Protein AF-A0A959FW18-F1 (afdb_monomer_lite)

Radius of gyration: 22.37 Å; chains: 1; bounding box: 50×59×58 Å

pLDDT: mean 91.83, std 7.02, range [41.34, 98.44]

Sequence (246 aa):
MRAKLQKFTEFANTLLPHETAYLLRIEQFEDPIRRAILEQVDFNCRNIHQFTPYDESLDKRKYSNLKNWIVDRLKSMDVDEHFEWMSDLERKISTDSILPAEEKELLRAVKKYQHPGFYFTKFYELLIQYRHFLQIRLRYSDHRIISQFIETYSKAYQHSNQINQQMHAATQDIVGQYAQNNAESRHWEQWITEVFEDESLDGKNRYMALIRLIFIGFNYRKFEPLIDKFDYLDESFKDGLYYSKR

Structure (mmCIF, N/CA/C/O backbone):
data_AF-A0A959FW18-F1
#
_entry.id   AF-A0A959FW18-F1
#
loop_
_atom_site.group_PDB
_atom_site.id
_atom_site.type_symbol
_atom_site.label_atom_id
_atom_site.label_alt_id
_atom_site.label_comp_id
_atom_site.label_asym_id
_atom_site.label_entity_id
_atom_site.label_seq_id
_atom_site.pdbx_PDB_ins_code
_atom_site.Cartn_x
_atom_site.Cartn_y
_atom_site.Cartn_z
_atom_site.occupancy
_atom_site.B_iso_or_equiv
_atom_site.auth_seq_id
_atom_site.auth_comp_id
_atom_site.auth_asym_id
_atom_site.auth_atom_id
_atom_site.pdbx_PDB_model_num
ATOM 1 N N . MET A 1 1 ? 27.884 -25.767 -14.581 1.00 41.34 1 MET A N 1
ATOM 2 C CA . MET A 1 1 ? 27.527 -24.638 -15.472 1.00 41.34 1 MET A CA 1
ATOM 3 C C . MET A 1 1 ? 26.183 -24.100 -15.015 1.00 41.34 1 MET A C 1
ATOM 5 O O . MET A 1 1 ? 25.317 -24.908 -14.717 1.00 41.34 1 MET A O 1
ATOM 9 N N . ARG A 1 2 ? 26.018 -22.781 -14.877 1.00 52.44 2 ARG A N 1
ATOM 10 C CA . ARG A 1 2 ? 24.731 -22.184 -14.476 1.00 52.44 2 ARG A CA 1
ATOM 11 C C . ARG A 1 2 ? 23.758 -22.336 -15.650 1.00 52.44 2 ARG A C 1
ATOM 13 O O . ARG A 1 2 ? 24.133 -21.947 -16.756 1.00 52.44 2 ARG A O 1
ATOM 20 N N . ALA A 1 3 ? 22.580 -22.920 -15.436 1.00 73.25 3 ALA A N 1
ATOM 21 C CA . ALA A 1 3 ? 21.594 -23.075 -16.506 1.00 73.25 3 ALA A CA 1
ATOM 22 C C . ALA A 1 3 ? 21.230 -21.692 -17.078 1.00 73.25 3 ALA A C 1
ATOM 24 O O . ALA A 1 3 ? 21.195 -20.692 -16.342 1.00 73.25 3 ALA A O 1
ATOM 25 N N . LYS A 1 4 ? 21.018 -21.600 -18.398 1.00 81.69 4 LYS A N 1
ATOM 26 C CA . LYS A 1 4 ? 20.562 -20.348 -19.013 1.00 81.69 4 LYS A CA 1
ATOM 27 C C . LYS A 1 4 ? 19.225 -19.953 -18.374 1.00 81.69 4 LYS A C 1
ATOM 29 O O . LYS A 1 4 ? 18.452 -20.796 -17.948 1.00 81.69 4 LYS A O 1
ATOM 34 N N . LEU A 1 5 ? 19.016 -18.648 -18.200 1.00 87.12 5 LEU A N 1
ATOM 35 C CA . LEU A 1 5 ? 17.812 -18.062 -17.586 1.00 87.12 5 LEU A CA 1
ATOM 36 C C . LEU A 1 5 ? 17.475 -18.481 -16.139 1.00 87.12 5 LEU A C 1
ATOM 38 O O . LEU A 1 5 ? 16.519 -17.945 -15.592 1.00 87.12 5 LEU A O 1
ATOM 42 N N . GLN A 1 6 ? 18.304 -19.280 -15.455 1.00 89.50 6 GLN A N 1
ATOM 43 C CA . GLN A 1 6 ? 18.049 -19.736 -14.079 1.00 89.50 6 GLN A CA 1
ATOM 44 C C . GLN A 1 6 ? 17.621 -18.611 -13.116 1.00 89.50 6 GLN A C 1
ATOM 46 O O . GLN A 1 6 ? 16.622 -18.739 -12.424 1.00 89.50 6 GLN A O 1
ATOM 51 N N . LYS A 1 7 ? 18.324 -17.468 -13.117 1.00 90.56 7 LYS A N 1
ATOM 52 C CA . LYS A 1 7 ? 17.992 -16.316 -12.249 1.00 90.56 7 LYS A CA 1
ATOM 53 C C . LYS A 1 7 ? 16.630 -15.676 -12.548 1.00 90.56 7 LYS A C 1
ATOM 55 O O . LYS A 1 7 ? 16.083 -14.992 -11.685 1.00 90.56 7 LYS A O 1
ATOM 60 N N . PHE A 1 8 ? 16.168 -15.763 -13.795 1.00 93.69 8 PHE A N 1
ATOM 61 C CA . PHE A 1 8 ? 14.856 -15.259 -14.188 1.00 93.69 8 PHE A CA 1
ATOM 62 C C . PHE A 1 8 ? 13.781 -16.250 -13.757 1.00 93.69 8 PHE A C 1
ATOM 64 O O . PHE A 1 8 ? 12.827 -15.833 -13.119 1.00 93.69 8 PHE A O 1
ATOM 71 N N . THR A 1 9 ? 13.992 -17.546 -13.999 1.00 92.06 9 THR A N 1
ATOM 72 C CA . THR A 1 9 ? 13.090 -18.610 -13.542 1.00 92.06 9 THR A CA 1
ATOM 73 C C . THR A 1 9 ? 12.917 -18.602 -12.025 1.00 92.06 9 THR A C 1
ATOM 75 O O . THR A 1 9 ? 11.795 -18.577 -11.539 1.00 92.06 9 THR A O 1
ATOM 78 N N . GLU A 1 10 ? 14.019 -18.539 -11.270 1.00 92.94 10 GLU A N 1
ATOM 79 C CA . GLU A 1 10 ? 13.990 -18.424 -9.806 1.00 92.94 10 GLU A CA 1
ATOM 80 C C . GLU A 1 10 ? 13.189 -17.200 -9.354 1.00 92.94 10 GLU A C 1
ATOM 82 O O . GLU A 1 10 ? 12.428 -17.293 -8.403 1.00 92.94 10 GLU A O 1
ATOM 87 N N . PHE A 1 11 ? 13.329 -16.067 -10.049 1.00 94.56 11 PHE A N 1
ATOM 88 C CA . PHE A 1 11 ? 12.568 -14.854 -9.757 1.00 94.56 11 PHE A CA 1
ATOM 89 C C . PHE A 1 11 ? 11.076 -15.009 -10.078 1.00 94.56 11 PHE A C 1
ATOM 91 O O . PHE A 1 11 ? 10.249 -14.690 -9.229 1.00 94.56 11 PHE A O 1
ATOM 98 N N . ALA A 1 12 ? 10.734 -15.504 -11.268 1.00 93.38 12 ALA A N 1
ATOM 99 C CA . ALA A 1 12 ? 9.352 -15.685 -11.704 1.00 93.38 12 ALA A CA 1
ATOM 100 C C . ALA A 1 12 ? 8.588 -16.641 -10.777 1.00 93.38 12 ALA A C 1
ATOM 102 O O . ALA A 1 12 ? 7.446 -16.374 -10.434 1.00 93.38 12 ALA A O 1
ATOM 103 N N . ASN A 1 13 ? 9.258 -17.677 -10.267 1.00 91.81 13 ASN A N 1
ATOM 104 C CA . ASN A 1 13 ? 8.683 -18.606 -9.293 1.00 91.81 13 ASN A CA 1
ATOM 105 C C . ASN A 1 13 ? 8.379 -17.969 -7.924 1.00 91.81 13 ASN A C 1
ATOM 107 O O . ASN A 1 13 ? 7.709 -18.594 -7.109 1.00 91.81 13 ASN A O 1
ATOM 111 N N . THR A 1 14 ? 8.875 -16.758 -7.640 1.00 92.75 14 THR A N 1
ATOM 112 C CA . THR A 1 14 ? 8.497 -16.012 -6.426 1.00 92.75 14 THR A CA 1
ATOM 113 C C . THR A 1 14 ? 7.256 -15.146 -6.610 1.00 92.75 14 THR A C 1
ATOM 115 O O . THR A 1 14 ? 6.840 -14.511 -5.639 1.00 92.75 14 THR A O 1
ATOM 118 N N . LEU A 1 15 ? 6.726 -15.042 -7.832 1.00 93.12 15 LEU A N 1
ATOM 119 C CA . LEU A 1 15 ? 5.585 -14.188 -8.133 1.00 93.12 15 LEU A CA 1
ATOM 120 C C . LEU A 1 15 ? 4.266 -14.898 -7.825 1.00 93.12 15 LEU A C 1
ATOM 122 O O . LEU A 1 15 ? 4.134 -16.107 -8.025 1.00 93.12 15 LEU A O 1
ATOM 126 N N . LEU A 1 16 ? 3.290 -14.123 -7.365 1.00 91.31 16 LEU A N 1
ATOM 127 C CA . LEU A 1 16 ? 1.958 -14.598 -7.008 1.00 91.31 16 LEU A CA 1
ATOM 128 C C . LEU A 1 16 ? 0.973 -14.438 -8.183 1.00 91.31 16 LEU A C 1
ATOM 130 O O . LEU A 1 16 ? 1.138 -13.548 -9.026 1.00 91.31 16 LEU A O 1
ATOM 134 N N . PRO A 1 17 ? -0.091 -15.262 -8.254 1.00 90.94 17 PRO A N 1
ATOM 135 C CA . PRO A 1 17 ? -1.079 -15.168 -9.330 1.00 90.94 17 PRO A CA 1
ATOM 136 C C . PRO A 1 17 ? -1.710 -13.774 -9.478 1.00 90.94 17 PRO A C 1
ATOM 138 O O . PRO A 1 17 ? -1.819 -13.276 -10.595 1.00 90.94 17 PRO A O 1
ATOM 141 N N . HIS A 1 18 ? -2.058 -13.098 -8.379 1.00 90.00 18 HIS A N 1
ATOM 142 C CA . HIS A 1 18 ? -2.625 -11.744 -8.442 1.00 90.00 18 HIS A CA 1
ATOM 143 C C . HIS A 1 18 ? -1.601 -10.690 -8.899 1.00 90.00 18 HIS A C 1
ATOM 145 O O . HIS A 1 18 ? -1.968 -9.775 -9.632 1.00 90.00 18 HIS A O 1
ATOM 151 N N . GLU A 1 19 ? -0.312 -10.840 -8.555 1.00 92.62 19 GLU A N 1
ATOM 152 C CA . GLU A 1 19 ? 0.758 -9.946 -9.028 1.00 92.62 19 GLU A CA 1
ATOM 153 C C . GLU A 1 19 ? 0.856 -10.008 -10.556 1.00 92.62 19 GLU A C 1
ATOM 155 O O . GLU A 1 19 ? 0.873 -8.987 -11.239 1.00 92.62 19 GLU A O 1
ATOM 160 N N . THR A 1 20 ? 0.885 -11.221 -11.108 1.00 93.38 20 THR A N 1
ATOM 161 C CA . THR A 1 20 ? 0.984 -11.436 -12.560 1.00 93.38 20 THR A CA 1
ATOM 162 C C . THR A 1 20 ? -0.280 -11.014 -13.309 1.00 93.38 20 THR A C 1
ATOM 164 O O . THR A 1 20 ? -0.168 -10.376 -14.359 1.00 93.38 20 THR A O 1
ATOM 167 N N . ALA A 1 21 ? -1.464 -11.236 -12.727 1.00 92.12 21 ALA A N 1
ATOM 168 C CA . ALA A 1 21 ? -2.731 -10.723 -13.244 1.00 92.12 21 ALA A CA 1
ATOM 169 C C . ALA A 1 21 ? -2.748 -9.187 -13.314 1.00 92.12 21 ALA A C 1
ATOM 171 O O . ALA A 1 21 ? -3.098 -8.615 -14.350 1.00 92.12 21 ALA A O 1
ATOM 172 N N . TYR A 1 22 ? -2.314 -8.516 -12.243 1.00 92.50 22 TYR A N 1
ATOM 173 C CA . TYR A 1 22 ? -2.188 -7.063 -12.219 1.00 92.50 22 TYR A CA 1
ATOM 174 C C . TYR A 1 22 ? -1.232 -6.569 -13.313 1.00 92.50 22 TYR A C 1
ATOM 176 O O . TYR A 1 22 ? -1.574 -5.670 -14.086 1.00 92.50 22 TYR A O 1
ATOM 184 N N . LEU A 1 23 ? -0.042 -7.172 -13.408 1.00 94.38 23 LEU A N 1
ATOM 185 C CA . LEU A 1 23 ? 0.994 -6.775 -14.363 1.00 94.38 23 LEU A CA 1
ATOM 186 C C . LEU A 1 23 ? 0.517 -6.913 -15.811 1.00 94.38 23 LEU A C 1
ATOM 188 O O . LEU A 1 23 ? 0.774 -6.015 -16.607 1.00 94.38 23 LEU A O 1
ATOM 192 N N . LEU A 1 24 ? -0.204 -7.990 -16.144 1.00 93.81 24 LEU A N 1
ATOM 193 C CA . LEU A 1 24 ? -0.804 -8.185 -17.469 1.00 93.81 24 LEU A CA 1
ATOM 194 C C . LEU A 1 24 ? -1.863 -7.134 -17.807 1.00 93.81 24 LEU A C 1
ATOM 196 O O . LEU A 1 24 ? -2.060 -6.812 -18.973 1.00 93.81 24 LEU A O 1
ATOM 200 N N . ARG A 1 25 ? -2.552 -6.592 -16.804 1.00 91.69 25 ARG A N 1
ATOM 201 C CA . ARG A 1 25 ? -3.598 -5.589 -17.013 1.00 91.69 25 ARG A CA 1
ATOM 202 C C . ARG A 1 25 ? -3.040 -4.185 -17.237 1.00 91.69 25 ARG A C 1
ATOM 204 O O . ARG A 1 25 ? -3.630 -3.405 -17.977 1.00 91.69 25 ARG A O 1
ATOM 211 N N . ILE A 1 26 ? -1.929 -3.852 -16.580 1.00 91.38 26 ILE A N 1
ATOM 212 C CA . ILE A 1 26 ? -1.309 -2.518 -16.657 1.00 91.38 26 ILE A CA 1
ATOM 213 C C . ILE A 1 26 ? -0.186 -2.416 -17.692 1.00 91.38 26 ILE A C 1
ATOM 215 O O . ILE A 1 26 ? 0.399 -1.341 -17.865 1.00 91.38 26 ILE A O 1
ATOM 219 N N . GLU A 1 27 ? 0.175 -3.526 -18.333 1.00 90.06 27 GLU A N 1
ATOM 220 C CA . GLU A 1 27 ? 1.209 -3.528 -19.357 1.00 90.06 27 GLU A CA 1
ATOM 221 C C . GLU A 1 27 ? 0.798 -2.663 -20.559 1.00 90.06 27 GLU A C 1
ATOM 223 O O . GLU A 1 27 ? -0.370 -2.564 -20.930 1.00 90.06 27 GLU A O 1
ATOM 228 N N . GLN A 1 28 ? 1.787 -1.983 -21.136 1.00 90.69 28 GLN A N 1
ATOM 229 C CA . GLN A 1 28 ? 1.655 -1.179 -22.353 1.00 90.69 28 GLN A CA 1
ATOM 230 C C . GLN A 1 28 ? 2.888 -1.424 -23.231 1.00 90.69 28 GLN A C 1
ATOM 232 O O . GLN A 1 28 ? 3.591 -0.497 -23.637 1.00 90.69 28 GLN A O 1
ATOM 237 N N . PHE A 1 29 ? 3.254 -2.692 -23.412 1.00 91.69 29 PHE A N 1
ATOM 238 C CA . PHE A 1 29 ? 4.443 -3.068 -24.159 1.00 91.69 29 PHE A CA 1
ATOM 239 C C . PHE A 1 29 ? 4.210 -2.937 -25.663 1.00 91.69 29 PHE A C 1
ATOM 241 O O . PHE A 1 29 ? 3.361 -3.604 -26.240 1.00 91.69 29 PHE A O 1
ATOM 248 N N . GLU A 1 30 ? 5.052 -2.147 -26.325 1.00 90.06 30 GLU A N 1
ATOM 249 C CA . GLU A 1 30 ? 5.125 -2.137 -27.792 1.00 90.06 30 GLU A CA 1
ATOM 250 C C . GLU A 1 30 ? 5.819 -3.399 -28.343 1.00 90.06 30 GLU A C 1
ATOM 252 O O . GLU A 1 30 ? 5.582 -3.801 -29.478 1.00 90.06 30 GLU A O 1
ATOM 257 N N . ASP A 1 31 ? 6.689 -4.033 -27.544 1.00 90.94 31 ASP A N 1
ATOM 258 C CA . ASP A 1 31 ? 7.433 -5.240 -27.926 1.00 90.94 31 ASP A CA 1
ATOM 259 C C . ASP A 1 31 ? 6.606 -6.506 -27.627 1.00 90.94 31 ASP A C 1
ATOM 261 O O . ASP A 1 31 ? 6.503 -6.891 -26.453 1.00 90.94 31 ASP A O 1
ATOM 265 N N . PRO A 1 32 ? 6.089 -7.215 -28.652 1.00 91.31 32 PRO A N 1
ATOM 266 C CA . PRO A 1 32 ? 5.236 -8.388 -28.454 1.00 91.31 32 PRO A CA 1
ATOM 267 C C . PRO A 1 32 ? 5.967 -9.532 -27.742 1.00 91.31 32 PRO A C 1
ATOM 269 O O . PRO A 1 32 ? 5.342 -10.339 -27.060 1.00 91.31 32 PRO A O 1
ATOM 272 N N . ILE A 1 33 ? 7.302 -9.583 -27.827 1.00 92.19 33 ILE A N 1
ATOM 273 C CA . ILE A 1 33 ? 8.091 -10.612 -27.144 1.00 92.19 33 ILE A CA 1
ATOM 274 C C . ILE A 1 33 ? 8.052 -10.408 -25.625 1.00 92.19 33 ILE A C 1
ATOM 276 O O . ILE A 1 33 ? 8.011 -11.380 -24.879 1.00 92.19 33 ILE A O 1
ATOM 280 N N . ARG A 1 34 ? 8.049 -9.160 -25.134 1.00 92.75 34 ARG A N 1
ATOM 281 C CA . ARG A 1 34 ? 7.967 -8.904 -23.684 1.00 92.75 34 ARG A CA 1
ATOM 282 C C . ARG A 1 34 ? 6.623 -9.329 -23.122 1.00 92.75 34 ARG A C 1
ATOM 284 O O . ARG A 1 34 ? 6.589 -9.925 -22.049 1.00 92.75 34 ARG A O 1
ATOM 291 N N . ARG A 1 35 ? 5.554 -9.049 -23.867 1.00 94.44 35 ARG A N 1
ATOM 292 C CA . ARG A 1 35 ? 4.206 -9.488 -23.523 1.00 94.44 35 ARG A CA 1
ATOM 293 C C . ARG A 1 35 ? 4.118 -11.011 -23.477 1.00 94.44 35 ARG A C 1
ATOM 295 O O . ARG A 1 35 ? 3.709 -11.538 -22.453 1.00 94.44 35 ARG A O 1
ATOM 302 N N . ALA A 1 36 ? 4.623 -11.706 -24.496 1.00 94.50 36 ALA A N 1
ATOM 303 C CA . ALA A 1 36 ? 4.644 -13.170 -24.515 1.00 94.50 36 ALA A CA 1
ATOM 304 C C . ALA A 1 36 ? 5.413 -13.771 -23.321 1.00 94.50 36 ALA A C 1
ATOM 306 O O . ALA A 1 36 ? 4.967 -14.743 -22.716 1.00 94.50 36 ALA A O 1
ATOM 307 N N . ILE A 1 37 ? 6.551 -13.177 -22.926 1.00 95.19 37 ILE A N 1
ATOM 308 C CA . ILE A 1 37 ? 7.278 -13.625 -21.727 1.00 95.19 37 ILE A CA 1
ATOM 309 C C . ILE A 1 37 ? 6.436 -13.391 -20.461 1.00 95.19 37 ILE A C 1
ATOM 311 O O . ILE A 1 37 ? 6.422 -14.256 -19.590 1.00 95.19 37 ILE A O 1
ATOM 315 N N . LEU A 1 38 ? 5.742 -12.254 -20.338 1.00 96.12 38 LEU A N 1
ATOM 316 C CA . LEU A 1 38 ? 4.884 -11.967 -19.183 1.00 96.12 38 LEU A CA 1
ATOM 317 C C . LEU A 1 38 ? 3.671 -12.911 -19.114 1.00 96.12 38 LEU A C 1
ATOM 319 O O . LEU A 1 38 ? 3.358 -13.411 -18.038 1.00 96.12 38 LEU A O 1
ATOM 323 N N . GLU A 1 39 ? 3.043 -13.217 -20.248 1.00 95.62 39 GLU A N 1
ATOM 324 C CA . GLU A 1 39 ? 1.965 -14.211 -20.350 1.00 95.62 39 GLU A CA 1
ATOM 325 C C . GLU A 1 39 ? 2.461 -15.606 -19.937 1.00 95.62 39 GLU A C 1
ATOM 327 O O . GLU A 1 39 ? 1.789 -16.311 -19.188 1.00 95.62 39 GLU A O 1
ATOM 332 N N . GLN A 1 40 ? 3.684 -15.982 -20.331 1.00 94.81 40 GLN A N 1
ATOM 333 C CA . GLN A 1 40 ? 4.305 -17.233 -19.889 1.00 94.81 40 GLN A CA 1
ATOM 334 C C . GLN A 1 40 ? 4.590 -17.251 -18.378 1.00 94.81 40 GLN A C 1
ATOM 336 O O . GLN A 1 40 ? 4.507 -18.304 -17.743 1.00 94.81 40 GLN A O 1
ATOM 341 N N . VAL A 1 41 ? 4.949 -16.101 -17.795 1.00 95.31 41 VAL A N 1
ATOM 342 C CA . VAL A 1 41 ? 5.119 -15.948 -16.343 1.00 95.31 41 VAL A CA 1
ATOM 343 C C . VAL A 1 41 ? 3.782 -16.154 -15.624 1.00 95.31 41 VAL A C 1
ATOM 345 O O . VAL A 1 41 ? 3.735 -16.996 -14.733 1.00 95.31 41 VAL A O 1
ATOM 348 N N . ASP A 1 42 ? 2.705 -15.477 -16.038 1.00 95.00 42 ASP A N 1
ATOM 349 C CA . ASP A 1 42 ? 1.359 -15.667 -15.463 1.00 95.00 42 ASP A CA 1
ATOM 350 C C . ASP A 1 42 ? 0.891 -17.125 -15.588 1.00 95.00 42 ASP A C 1
ATOM 352 O O . ASP A 1 42 ? 0.466 -17.729 -14.600 1.00 95.00 42 ASP A O 1
ATOM 356 N N . PHE A 1 43 ? 1.073 -17.736 -16.764 1.00 94.88 43 PHE A N 1
ATOM 357 C CA . PHE A 1 43 ? 0.741 -19.142 -16.978 1.00 94.88 43 PHE A CA 1
ATOM 358 C C . PHE A 1 43 ? 1.471 -20.056 -15.987 1.00 94.88 43 PHE A C 1
ATOM 360 O O . PHE A 1 43 ? 0.837 -20.896 -15.347 1.00 94.88 43 PHE A O 1
ATOM 367 N N . ASN A 1 44 ? 2.786 -19.886 -15.823 1.00 94.00 44 ASN A N 1
ATOM 368 C CA . ASN A 1 44 ? 3.582 -20.707 -14.910 1.00 94.00 44 ASN A CA 1
ATOM 369 C C . ASN A 1 44 ? 3.215 -20.466 -13.432 1.00 94.00 44 ASN A C 1
ATOM 371 O O . ASN A 1 44 ? 3.223 -21.418 -12.654 1.00 94.00 44 ASN A O 1
ATOM 375 N N . CYS A 1 45 ? 2.851 -19.236 -13.048 1.00 91.56 45 CYS A N 1
ATOM 376 C CA . CYS A 1 45 ? 2.386 -18.911 -11.694 1.00 91.56 45 CYS A CA 1
ATOM 377 C C . CYS A 1 45 ? 1.047 -19.582 -11.357 1.00 91.56 45 CYS A C 1
ATOM 379 O O . CYS A 1 45 ? 0.848 -20.026 -10.228 1.00 91.56 45 CYS A O 1
ATOM 381 N N . ARG A 1 46 ? 0.133 -19.689 -12.328 1.00 90.06 46 ARG A N 1
ATOM 382 C CA . ARG A 1 46 ? -1.175 -20.344 -12.142 1.00 90.06 46 ARG A CA 1
ATOM 383 C C . ARG A 1 46 ? -1.112 -21.865 -12.267 1.00 90.06 46 ARG A C 1
ATOM 385 O O . ARG A 1 46 ? -1.941 -22.560 -11.690 1.00 90.06 46 ARG A O 1
ATOM 392 N N . ASN A 1 47 ? -0.130 -22.386 -13.000 1.00 90.50 47 ASN A N 1
ATOM 393 C CA . ASN A 1 47 ? -0.013 -23.805 -13.329 1.00 90.50 47 ASN A CA 1
ATOM 394 C C . ASN A 1 47 ? 1.292 -24.403 -12.785 1.00 90.50 47 ASN A C 1
ATOM 396 O O . ASN A 1 47 ? 2.132 -24.892 -13.540 1.00 90.50 47 ASN A O 1
ATOM 400 N N . ILE A 1 48 ? 1.442 -24.419 -11.457 1.00 83.31 48 ILE A N 1
ATOM 401 C CA . ILE A 1 48 ? 2.668 -24.871 -10.765 1.00 83.31 48 ILE A CA 1
ATOM 402 C C . ILE A 1 48 ? 3.076 -26.300 -11.178 1.00 83.31 48 ILE A C 1
ATOM 404 O O . ILE A 1 48 ? 4.260 -26.607 -11.308 1.00 83.31 48 ILE A O 1
ATOM 408 N N . HIS A 1 49 ? 2.102 -27.178 -11.433 1.00 85.31 49 HIS A N 1
ATOM 409 C CA . HIS A 1 49 ? 2.352 -28.564 -11.847 1.00 85.31 49 HIS A CA 1
ATOM 410 C C . HIS A 1 49 ? 2.620 -28.741 -13.351 1.00 85.31 49 HIS A C 1
ATOM 412 O O . HIS A 1 49 ? 3.022 -29.826 -13.765 1.00 85.31 49 HIS A O 1
ATOM 418 N N . GLN A 1 50 ? 2.409 -27.706 -14.169 1.00 89.69 50 GLN A N 1
ATOM 419 C CA . GLN A 1 50 ? 2.586 -27.731 -15.627 1.00 89.69 50 GLN A CA 1
ATOM 420 C C . GLN A 1 50 ? 3.568 -26.644 -16.079 1.00 89.69 50 GLN A C 1
ATOM 422 O O . GLN A 1 50 ? 3.346 -25.941 -17.066 1.00 89.69 50 GLN A O 1
ATOM 427 N N . PHE A 1 51 ? 4.665 -26.493 -15.334 1.00 89.50 51 PHE A N 1
ATOM 428 C CA . PHE A 1 51 ? 5.689 -25.505 -15.641 1.00 89.50 51 PHE A CA 1
ATOM 429 C C . PHE A 1 51 ? 6.204 -25.662 -17.078 1.00 89.50 51 PHE A C 1
ATOM 431 O O . PHE A 1 51 ? 6.704 -26.721 -17.466 1.00 89.50 51 PHE A O 1
ATOM 438 N N . THR A 1 52 ? 6.132 -24.577 -17.846 1.00 91.19 52 THR A N 1
ATOM 439 C CA . THR A 1 52 ? 6.657 -24.512 -19.210 1.00 91.19 52 THR A CA 1
ATOM 440 C C . THR A 1 52 ? 7.974 -23.725 -19.220 1.00 91.19 52 THR A C 1
ATOM 442 O O . THR A 1 52 ? 8.000 -22.574 -18.766 1.00 91.19 52 THR A O 1
ATOM 445 N N . PRO A 1 53 ? 9.086 -24.313 -19.708 1.00 90.94 53 PRO A N 1
ATOM 446 C CA . PRO A 1 53 ? 10.379 -23.634 -19.769 1.00 90.94 53 PRO A CA 1
ATOM 447 C C . PRO A 1 53 ? 10.361 -22.365 -20.628 1.00 90.94 53 PRO A C 1
ATOM 449 O O . PRO A 1 53 ? 9.720 -22.317 -21.674 1.00 90.94 53 PRO A O 1
ATOM 452 N N . TYR A 1 54 ? 11.122 -21.353 -20.208 1.00 92.69 54 TYR A N 1
ATOM 453 C CA . TYR A 1 54 ? 11.310 -20.122 -20.978 1.00 92.69 54 TYR A CA 1
ATOM 454 C C . TYR A 1 54 ? 12.206 -20.347 -22.203 1.00 92.69 54 TYR A C 1
ATOM 456 O O . TYR A 1 54 ? 13.152 -21.133 -22.158 1.00 92.69 54 TYR A O 1
ATOM 464 N N . ASP A 1 55 ? 11.945 -19.601 -23.276 1.00 91.06 55 ASP A N 1
ATOM 465 C CA . ASP A 1 55 ? 12.695 -19.696 -24.527 1.00 91.06 55 ASP A CA 1
ATOM 466 C C . ASP A 1 55 ? 14.134 -19.165 -24.374 1.00 91.06 55 ASP A C 1
ATOM 468 O O . ASP A 1 55 ? 14.381 -17.959 -24.251 1.00 91.06 55 ASP A O 1
ATOM 472 N N . GLU A 1 56 ? 15.101 -20.085 -24.393 1.00 89.75 56 GLU A N 1
ATOM 473 C CA . GLU A 1 56 ? 16.531 -19.786 -24.277 1.00 89.75 56 GLU A CA 1
ATOM 474 C C . GLU A 1 56 ? 17.155 -19.162 -25.537 1.00 89.75 56 GLU A C 1
ATOM 476 O O . GLU A 1 56 ? 18.310 -18.720 -25.484 1.00 89.75 56 GLU A O 1
ATOM 481 N N . SER A 1 57 ? 16.435 -19.142 -26.664 1.00 89.12 57 SER A N 1
ATOM 482 C CA . SER A 1 57 ? 16.892 -18.525 -27.914 1.00 89.12 57 SER A CA 1
ATOM 483 C C . SER A 1 57 ? 16.717 -17.002 -27.925 1.00 89.12 57 SER A C 1
ATOM 485 O O . SER A 1 57 ? 17.427 -16.300 -28.650 1.00 89.12 57 SER A O 1
ATOM 487 N N . LEU A 1 58 ? 15.822 -16.476 -27.081 1.00 89.50 58 LEU A N 1
ATOM 488 C CA . LEU A 1 58 ? 15.563 -15.044 -26.950 1.00 89.50 58 LEU A CA 1
ATOM 489 C C . LEU A 1 58 ? 16.716 -14.302 -26.256 1.00 89.50 58 LEU A C 1
ATOM 491 O O . LEU A 1 58 ? 17.417 -14.829 -25.388 1.00 89.50 58 LEU A O 1
ATOM 495 N N . ASP A 1 59 ? 16.874 -13.017 -26.590 1.00 89.25 59 ASP A N 1
ATOM 496 C CA . ASP A 1 59 ? 17.878 -12.162 -25.955 1.00 89.25 59 ASP A CA 1
ATOM 497 C C . ASP A 1 59 ? 17.633 -12.059 -24.439 1.00 89.25 59 ASP A C 1
ATOM 499 O O . ASP A 1 59 ? 16.619 -11.535 -23.968 1.00 89.25 59 ASP A O 1
ATOM 503 N N . LYS A 1 60 ? 18.630 -12.490 -23.658 1.00 88.81 60 LYS A N 1
ATOM 504 C CA . LYS A 1 60 ? 18.668 -12.402 -22.193 1.00 88.81 60 LYS A CA 1
ATOM 505 C C . LYS A 1 60 ? 18.368 -10.994 -21.662 1.00 88.81 60 LYS A C 1
ATOM 507 O O . LYS A 1 60 ? 17.846 -10.859 -20.553 1.00 88.81 60 LYS A O 1
ATOM 512 N N . ARG A 1 61 ? 18.684 -9.939 -22.422 1.00 90.19 61 ARG A N 1
ATOM 513 C CA . ARG A 1 61 ? 18.368 -8.550 -22.053 1.00 90.19 61 ARG A CA 1
ATOM 514 C C . ARG A 1 61 ? 16.863 -8.322 -21.931 1.00 90.19 61 ARG A C 1
ATOM 516 O O . ARG A 1 61 ? 16.457 -7.577 -21.045 1.00 90.19 61 ARG A O 1
ATOM 523 N N . LYS A 1 62 ? 16.031 -8.995 -22.735 1.00 92.12 62 LYS A N 1
ATOM 524 C CA . LYS A 1 62 ? 14.565 -8.888 -22.640 1.00 92.12 62 LYS A CA 1
ATOM 525 C C . LYS A 1 62 ? 14.051 -9.418 -21.304 1.00 92.12 62 LYS A C 1
ATOM 527 O O . LYS A 1 62 ? 13.314 -8.707 -20.628 1.00 92.12 62 LYS A O 1
ATOM 532 N N . TYR A 1 63 ? 14.533 -10.582 -20.871 1.00 93.50 63 TYR A N 1
ATOM 533 C CA . TYR A 1 63 ? 14.215 -11.146 -19.555 1.00 93.50 63 TYR A CA 1
ATOM 534 C C . TYR A 1 63 ? 14.675 -10.251 -18.403 1.00 93.50 63 TYR A C 1
ATOM 536 O O . TYR A 1 63 ? 13.933 -10.031 -17.450 1.00 93.50 63 TYR A O 1
ATOM 544 N N . SER A 1 64 ? 15.894 -9.706 -18.484 1.00 93.25 64 SER A N 1
ATOM 545 C CA . SER A 1 64 ? 16.413 -8.822 -17.434 1.00 93.25 64 SER A CA 1
ATOM 546 C C . SER A 1 64 ? 15.622 -7.517 -17.339 1.00 93.25 64 SER A C 1
ATOM 548 O O . SER A 1 64 ? 15.314 -7.070 -16.238 1.00 93.25 64 SER A O 1
ATOM 550 N N . ASN A 1 65 ? 15.277 -6.919 -18.480 1.00 93.69 65 ASN A N 1
ATOM 551 C CA . ASN A 1 65 ? 14.497 -5.686 -18.524 1.00 93.69 65 ASN A CA 1
ATOM 552 C C . ASN A 1 65 ? 13.068 -5.914 -18.028 1.00 93.69 65 ASN A C 1
ATOM 554 O O . ASN A 1 65 ? 12.566 -5.098 -17.262 1.00 93.69 65 ASN A O 1
ATOM 558 N N . LEU A 1 66 ? 12.437 -7.026 -18.423 1.00 95.19 66 LEU A N 1
ATOM 559 C CA . LEU A 1 66 ? 11.111 -7.387 -17.931 1.00 95.19 66 LEU A CA 1
ATOM 560 C C . LEU A 1 66 ? 11.137 -7.631 -16.422 1.00 95.19 66 LEU A C 1
ATOM 562 O O . LEU A 1 66 ? 10.298 -7.092 -15.716 1.00 95.19 66 LEU A O 1
ATOM 566 N N . LYS A 1 67 ? 12.131 -8.366 -15.908 1.00 95.50 67 LYS A N 1
ATOM 567 C CA . LYS A 1 67 ? 12.302 -8.562 -14.464 1.00 95.50 67 LYS A CA 1
ATOM 568 C C . LYS A 1 67 ? 12.377 -7.232 -13.713 1.00 95.50 67 LYS A C 1
ATOM 570 O O . LYS A 1 67 ? 11.677 -7.068 -12.721 1.00 95.50 67 LYS A O 1
ATOM 575 N N . ASN A 1 68 ? 13.215 -6.302 -14.170 1.00 95.56 68 ASN A N 1
ATOM 576 C CA . ASN A 1 68 ? 13.343 -4.995 -13.523 1.00 95.56 68 ASN A CA 1
ATOM 577 C C . ASN A 1 68 ? 12.017 -4.228 -13.574 1.00 95.56 68 ASN A C 1
ATOM 579 O O . ASN A 1 68 ? 11.571 -3.723 -12.555 1.00 95.56 68 ASN A O 1
ATOM 583 N N . TRP A 1 69 ? 11.346 -4.232 -14.729 1.00 96.00 69 TRP A N 1
ATOM 584 C CA . TRP A 1 69 ? 10.035 -3.606 -14.876 1.00 96.00 69 TRP A CA 1
ATOM 585 C C . TRP A 1 69 ? 8.989 -4.195 -13.917 1.00 96.00 69 TRP A C 1
ATOM 587 O O . TRP A 1 69 ? 8.258 -3.433 -13.292 1.00 96.00 69 TRP A O 1
ATOM 597 N N . ILE A 1 70 ? 8.950 -5.524 -13.752 1.00 95.69 70 ILE A N 1
ATOM 598 C CA . ILE A 1 70 ? 8.053 -6.197 -12.800 1.00 95.69 70 ILE A CA 1
ATOM 599 C C . ILE A 1 70 ? 8.346 -5.718 -11.376 1.00 95.69 70 ILE A C 1
ATOM 601 O O . ILE A 1 70 ? 7.434 -5.288 -10.677 1.00 95.69 70 ILE A O 1
ATOM 605 N N . VAL A 1 71 ? 9.616 -5.761 -10.959 1.00 94.94 71 VAL A N 1
ATOM 606 C CA . VAL A 1 71 ? 10.029 -5.339 -9.612 1.00 94.94 71 VAL A CA 1
ATOM 607 C C . VAL A 1 71 ? 9.648 -3.884 -9.353 1.00 94.94 71 VAL A C 1
ATOM 609 O O . VAL A 1 71 ? 9.069 -3.589 -8.312 1.00 94.94 71 VAL A O 1
ATOM 612 N N . ASP A 1 72 ? 9.926 -2.988 -10.298 1.00 94.06 72 ASP A N 1
ATOM 613 C CA . ASP A 1 72 ? 9.629 -1.562 -10.155 1.00 94.06 72 ASP A CA 1
ATOM 614 C C . ASP A 1 72 ? 8.119 -1.304 -10.063 1.00 94.06 72 ASP A C 1
ATOM 616 O O . ASP A 1 72 ? 7.677 -0.449 -9.295 1.00 94.06 72 ASP A O 1
ATOM 620 N N . ARG A 1 73 ? 7.307 -2.046 -10.829 1.00 93.69 73 ARG A N 1
ATOM 621 C CA . ARG A 1 73 ? 5.845 -1.919 -10.798 1.00 93.69 73 ARG A CA 1
ATOM 622 C C . ARG A 1 73 ? 5.252 -2.439 -9.499 1.00 93.69 73 ARG A C 1
ATOM 624 O O . ARG A 1 73 ? 4.486 -1.702 -8.882 1.00 93.69 73 ARG A O 1
ATOM 631 N N . LEU A 1 74 ? 5.650 -3.627 -9.050 1.00 93.25 74 LEU A N 1
ATOM 632 C CA . LEU A 1 74 ? 5.174 -4.182 -7.781 1.00 93.25 74 LEU A CA 1
ATOM 633 C C . LEU A 1 74 ? 5.611 -3.316 -6.592 1.00 93.25 74 LEU A C 1
ATOM 635 O O . LEU A 1 74 ? 4.786 -2.975 -5.756 1.00 93.25 74 LEU A O 1
ATOM 639 N N . LYS A 1 75 ? 6.858 -2.827 -6.563 1.00 92.38 75 LYS A N 1
ATOM 640 C CA . LYS A 1 75 ? 7.304 -1.887 -5.516 1.00 92.38 75 LYS A CA 1
ATOM 641 C C . LYS A 1 75 ? 6.500 -0.589 -5.494 1.00 92.38 75 LYS A C 1
ATOM 643 O O . LYS A 1 75 ? 6.277 -0.032 -4.430 1.00 92.38 75 LYS A O 1
ATOM 648 N N . SER A 1 76 ? 6.069 -0.090 -6.655 1.00 89.12 76 SER A N 1
ATOM 649 C CA . SER A 1 76 ? 5.322 1.173 -6.727 1.00 89.12 76 SER A CA 1
ATOM 650 C C . SER A 1 76 ? 3.900 1.103 -6.159 1.00 89.12 76 SER A C 1
ATOM 652 O O . SER A 1 76 ? 3.330 2.146 -5.848 1.00 89.12 76 SER A O 1
ATOM 654 N N . MET A 1 77 ? 3.338 -0.101 -6.033 1.00 89.56 77 MET A N 1
ATOM 655 C CA . MET A 1 77 ? 2.026 -0.342 -5.422 1.00 89.56 77 MET A CA 1
ATOM 656 C C . MET A 1 77 ? 2.105 -0.942 -4.018 1.00 89.56 77 MET A C 1
ATOM 658 O O . MET A 1 77 ? 1.091 -0.967 -3.325 1.00 89.56 77 MET A O 1
ATOM 662 N N . ASP A 1 78 ? 3.277 -1.440 -3.621 1.00 92.69 78 ASP A N 1
ATOM 663 C CA . ASP A 1 78 ? 3.467 -2.105 -2.341 1.00 92.69 78 ASP A CA 1
ATOM 664 C C . ASP A 1 78 ? 3.241 -1.111 -1.198 1.00 92.69 78 ASP A C 1
ATOM 666 O O . ASP A 1 78 ? 3.941 -0.100 -1.051 1.00 92.69 78 ASP A O 1
ATOM 670 N N . VAL A 1 79 ? 2.221 -1.392 -0.390 1.00 93.19 79 VAL A N 1
ATOM 671 C CA . VAL A 1 79 ? 1.852 -0.530 0.725 1.00 93.19 79 VAL A CA 1
ATOM 672 C C . VAL A 1 79 ? 2.977 -0.458 1.757 1.00 93.19 79 VAL A C 1
ATOM 674 O O . VAL A 1 79 ? 3.176 0.607 2.341 1.00 93.19 79 VAL A O 1
ATOM 677 N N . ASP A 1 80 ? 3.743 -1.529 1.967 1.00 93.75 80 ASP A N 1
ATOM 678 C CA . ASP A 1 80 ? 4.830 -1.546 2.947 1.00 93.75 80 ASP A CA 1
ATOM 679 C C . ASP A 1 80 ? 6.017 -0.694 2.472 1.00 93.75 80 ASP A C 1
ATOM 681 O O . ASP A 1 80 ? 6.542 0.101 3.250 1.00 93.75 80 ASP A O 1
ATOM 685 N N . GLU A 1 81 ? 6.371 -0.741 1.185 1.00 94.06 81 GLU A N 1
ATOM 686 C CA . GLU A 1 81 ? 7.378 0.169 0.605 1.00 94.06 81 GLU A CA 1
ATOM 687 C C . GLU A 1 81 ? 6.936 1.639 0.735 1.00 94.06 81 GLU A C 1
ATOM 689 O O . GLU A 1 81 ? 7.728 2.516 1.094 1.00 94.06 81 GLU A O 1
ATOM 694 N N . HIS A 1 82 ? 5.646 1.921 0.516 1.00 93.75 82 HIS A N 1
ATOM 695 C CA . HIS A 1 82 ? 5.090 3.258 0.729 1.00 93.75 82 HIS A CA 1
ATOM 696 C C . HIS A 1 82 ? 5.170 3.688 2.207 1.00 93.75 82 HIS A C 1
ATOM 698 O O . HIS A 1 82 ? 5.496 4.842 2.501 1.00 93.75 82 HIS A O 1
ATOM 704 N N . PHE A 1 83 ? 4.909 2.775 3.148 1.00 95.69 83 PHE A N 1
ATOM 705 C CA . PHE A 1 83 ? 5.031 3.029 4.585 1.00 95.69 83 PHE A CA 1
ATOM 706 C C . PHE A 1 83 ? 6.468 3.347 5.006 1.00 95.69 83 PHE A C 1
ATOM 708 O O . PHE A 1 83 ? 6.683 4.292 5.775 1.00 95.69 83 PHE A O 1
ATOM 715 N N . GLU A 1 84 ? 7.442 2.587 4.505 1.00 96.25 84 GLU A N 1
ATOM 716 C CA . GLU A 1 84 ? 8.865 2.816 4.766 1.00 96.25 84 GLU A CA 1
ATOM 717 C C . GLU A 1 84 ? 9.308 4.180 4.232 1.00 96.25 84 GLU A C 1
ATOM 719 O O . GLU A 1 84 ? 9.916 4.964 4.965 1.00 96.25 84 GLU A O 1
ATOM 724 N N . TRP A 1 85 ? 8.905 4.530 3.006 1.00 96.44 85 TRP A N 1
ATOM 725 C CA . TRP A 1 85 ? 9.158 5.855 2.434 1.00 96.44 85 TRP A CA 1
ATOM 726 C C . TRP A 1 85 ? 8.595 6.989 3.307 1.00 96.44 85 TRP A C 1
ATOM 728 O O . TRP A 1 85 ? 9.309 7.947 3.613 1.00 96.44 85 TRP A O 1
ATOM 738 N N . MET A 1 86 ? 7.343 6.875 3.772 1.00 97.38 86 MET A N 1
ATOM 739 C CA . MET A 1 86 ? 6.750 7.875 4.672 1.00 97.38 86 MET A CA 1
ATOM 740 C C . MET A 1 86 ? 7.508 7.983 5.998 1.00 97.38 86 MET A C 1
ATOM 742 O O . MET A 1 86 ? 7.705 9.087 6.500 1.00 97.38 86 MET A O 1
ATOM 746 N N . SER A 1 87 ? 7.926 6.853 6.569 1.00 97.56 87 SER A N 1
ATOM 747 C CA . SER A 1 87 ? 8.637 6.813 7.853 1.00 97.56 87 SER A CA 1
ATOM 748 C C . SER A 1 87 ? 10.032 7.432 7.757 1.00 97.56 87 SER A C 1
ATOM 750 O O . SER A 1 87 ? 10.456 8.160 8.656 1.00 97.56 87 SER A O 1
ATOM 752 N N . ASP A 1 88 ? 10.741 7.196 6.654 1.00 97.88 88 ASP A N 1
ATOM 753 C CA . ASP A 1 88 ? 12.041 7.816 6.413 1.00 97.88 88 ASP A CA 1
ATOM 754 C C . ASP A 1 88 ? 11.924 9.337 6.217 1.00 97.88 88 ASP A C 1
ATOM 756 O O . ASP A 1 88 ? 12.715 10.093 6.789 1.00 97.88 88 ASP A O 1
ATOM 760 N N . LEU A 1 89 ? 10.903 9.805 5.488 1.00 97.69 89 LEU A N 1
ATOM 761 C CA . LEU A 1 89 ? 10.617 11.237 5.362 1.00 97.69 89 LEU A CA 1
ATOM 762 C C . LEU A 1 89 ? 10.268 11.879 6.704 1.00 97.69 89 LEU A C 1
ATOM 764 O O . LEU A 1 89 ? 10.795 12.943 7.018 1.00 97.69 89 LEU A O 1
ATOM 768 N N . GLU A 1 90 ? 9.418 11.236 7.502 1.00 97.50 90 GLU A N 1
ATOM 769 C CA . GLU A 1 90 ? 9.036 11.705 8.837 1.00 97.50 90 GLU A CA 1
ATOM 770 C C . GLU A 1 90 ? 10.271 11.920 9.719 1.00 97.50 90 GLU A C 1
ATOM 772 O O . GLU A 1 90 ? 10.466 12.994 10.302 1.00 97.50 90 GLU A O 1
ATOM 777 N N . ARG A 1 91 ? 11.165 10.924 9.738 1.00 98.00 91 ARG A N 1
ATOM 778 C CA . ARG A 1 91 ? 12.447 10.995 10.438 1.00 98.00 91 ARG A CA 1
ATOM 779 C C . ARG A 1 91 ? 13.282 12.169 9.932 1.00 98.00 91 ARG A C 1
ATOM 781 O O . ARG A 1 91 ? 13.754 12.957 10.744 1.00 98.00 91 ARG A O 1
ATOM 788 N N . LYS A 1 92 ? 13.448 12.311 8.614 1.00 98.06 92 LYS A N 1
ATOM 789 C CA . LYS A 1 92 ? 14.264 13.373 8.000 1.00 98.06 92 LYS A CA 1
ATOM 790 C C . LYS A 1 92 ? 13.706 14.773 8.238 1.00 98.06 92 LYS A C 1
ATOM 792 O O . LYS A 1 92 ? 14.484 15.698 8.449 1.00 98.06 92 LYS A O 1
ATOM 797 N N . ILE A 1 93 ? 12.386 14.944 8.228 1.00 96.75 93 ILE A N 1
ATOM 798 C CA . ILE A 1 93 ? 11.728 16.216 8.558 1.00 96.75 93 ILE A CA 1
ATOM 799 C C . ILE A 1 93 ? 11.960 16.550 10.030 1.00 96.75 93 ILE A C 1
ATOM 801 O O . ILE A 1 93 ? 12.348 17.673 10.353 1.00 96.75 93 ILE A O 1
ATOM 805 N N . SER A 1 94 ? 11.789 15.564 10.912 1.00 94.94 94 SER A N 1
ATOM 806 C CA . SER A 1 94 ? 11.990 15.722 12.354 1.00 94.94 94 SER A CA 1
ATOM 807 C C . SER A 1 94 ? 13.438 16.062 12.718 1.00 94.94 94 SER A C 1
ATOM 809 O O . SER A 1 94 ? 13.672 16.833 13.645 1.00 94.94 94 SER A O 1
ATOM 811 N N . THR A 1 95 ? 14.415 15.517 11.986 1.00 95.94 95 THR A N 1
ATOM 812 C CA . THR A 1 95 ? 15.849 15.772 12.206 1.00 95.94 95 THR A CA 1
ATOM 813 C C . THR A 1 95 ? 16.424 16.892 11.340 1.00 95.94 95 THR A C 1
ATOM 815 O O . THR A 1 95 ? 17.640 17.055 11.313 1.00 95.94 95 THR A O 1
ATOM 818 N N . ASP A 1 96 ? 15.586 17.637 10.613 1.00 94.19 96 ASP A N 1
ATOM 819 C CA . ASP A 1 96 ? 16.011 18.700 9.689 1.00 94.19 96 ASP A CA 1
ATOM 820 C C . ASP A 1 96 ? 17.069 18.252 8.657 1.00 94.19 96 ASP A C 1
ATOM 822 O O . ASP A 1 96 ? 17.996 18.981 8.310 1.00 94.19 96 ASP A O 1
ATOM 826 N N . SER A 1 97 ? 16.950 17.013 8.176 1.00 96.75 97 SER A N 1
ATOM 827 C CA . SER A 1 97 ? 17.883 16.392 7.228 1.00 96.75 97 SER A CA 1
ATOM 828 C C . SER A 1 97 ? 17.235 16.029 5.890 1.00 96.75 97 SER A C 1
ATOM 830 O O . SER A 1 97 ? 17.804 15.245 5.132 1.00 96.75 97 SER A O 1
ATOM 832 N N . ILE A 1 98 ? 16.025 16.528 5.624 1.00 96.50 98 ILE A N 1
ATOM 833 C CA . ILE A 1 98 ? 15.316 16.297 4.362 1.00 96.50 98 ILE A CA 1
ATOM 834 C C . ILE A 1 98 ? 15.991 17.056 3.213 1.00 96.50 98 ILE A C 1
ATOM 836 O O . ILE A 1 98 ? 16.345 18.230 3.335 1.00 96.50 98 ILE A O 1
ATOM 840 N N . LEU A 1 99 ? 16.177 16.379 2.081 1.00 96.31 99 LEU A N 1
ATOM 841 C CA . LEU A 1 99 ? 16.813 16.938 0.894 1.00 96.31 99 LEU A CA 1
ATOM 842 C C . LEU A 1 99 ? 15.784 17.587 -0.048 1.00 96.31 99 LEU A C 1
ATOM 844 O O . LEU A 1 99 ? 14.660 17.098 -0.168 1.00 96.31 99 LEU A O 1
ATOM 848 N N . PRO A 1 100 ? 16.170 18.600 -0.851 1.00 94.19 100 PRO A N 1
ATOM 849 C CA . PRO A 1 100 ? 15.250 19.248 -1.795 1.00 94.19 100 PRO A CA 1
ATOM 850 C C . PRO A 1 100 ? 14.598 18.299 -2.817 1.00 94.19 100 PRO A C 1
ATOM 852 O O . PRO A 1 100 ? 13.481 18.541 -3.276 1.00 94.19 100 PRO A O 1
ATOM 855 N N . ALA A 1 101 ? 15.291 17.222 -3.204 1.00 96.19 101 ALA A N 1
ATOM 856 C CA . ALA A 1 101 ? 14.742 16.212 -4.109 1.00 96.19 101 ALA A CA 1
ATOM 857 C C . ALA A 1 101 ? 13.585 15.432 -3.459 1.00 96.19 101 ALA A C 1
ATOM 859 O O . ALA A 1 101 ? 12.567 15.197 -4.104 1.00 96.19 101 ALA A O 1
ATOM 860 N N . GLU A 1 102 ? 13.721 15.116 -2.174 1.00 96.75 102 GLU A N 1
ATOM 861 C CA . GLU A 1 102 ? 12.741 14.376 -1.376 1.00 96.75 102 GLU A CA 1
ATOM 862 C C . GLU A 1 102 ? 11.511 15.240 -1.088 1.00 96.75 102 GLU A C 1
ATOM 864 O O . GLU A 1 102 ? 10.378 14.787 -1.230 1.00 96.75 102 GLU A O 1
ATOM 869 N N . GLU A 1 103 ? 11.716 16.528 -0.802 1.00 96.00 103 GLU A N 1
ATOM 870 C CA . GLU A 1 103 ? 10.627 17.506 -0.689 1.00 96.00 103 GLU A CA 1
ATOM 871 C C . GLU A 1 103 ? 9.802 17.585 -1.981 1.00 96.00 103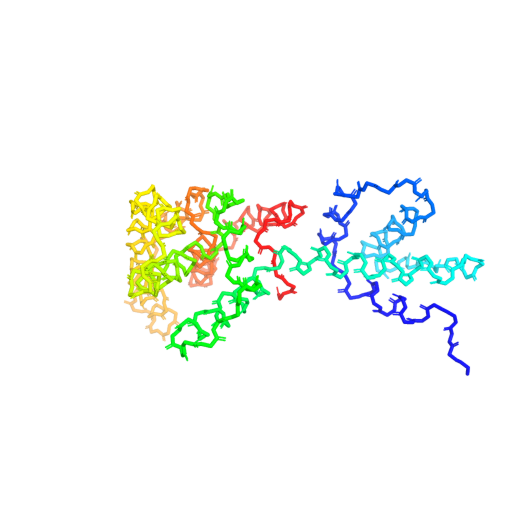 GLU A C 1
ATOM 873 O O . GLU A 1 103 ? 8.568 17.581 -1.966 1.00 96.00 103 GLU A O 1
ATOM 878 N N . LYS A 1 104 ? 10.479 17.607 -3.134 1.00 96.31 104 LYS A N 1
ATOM 879 C CA . LYS A 1 104 ? 9.820 17.621 -4.443 1.00 96.31 104 LYS A CA 1
ATOM 880 C C . LYS A 1 104 ? 9.018 16.344 -4.692 1.00 96.31 104 LYS A C 1
ATOM 882 O O . LYS A 1 104 ? 7.964 16.409 -5.329 1.00 96.31 104 LYS A O 1
ATOM 887 N N . GLU A 1 105 ? 9.506 15.197 -4.236 1.00 96.06 105 GLU A N 1
ATOM 888 C CA . GLU A 1 105 ? 8.782 13.927 -4.308 1.00 96.06 105 GLU A CA 1
ATOM 889 C C . GLU A 1 105 ? 7.554 13.921 -3.400 1.00 96.06 105 GLU A C 1
ATOM 891 O O . GLU A 1 105 ? 6.465 13.610 -3.884 1.00 96.06 105 GLU A O 1
ATOM 896 N N . LEU A 1 106 ? 7.679 14.380 -2.153 1.00 97.44 106 LEU A N 1
ATOM 897 C CA . LEU A 1 106 ? 6.551 14.527 -1.234 1.00 97.44 106 LEU A CA 1
ATOM 898 C C . LEU A 1 106 ? 5.467 15.448 -1.818 1.00 97.44 106 LEU A C 1
ATOM 900 O O . LEU A 1 106 ? 4.295 15.081 -1.871 1.00 97.44 106 LEU A O 1
ATOM 904 N N . LEU A 1 107 ? 5.843 16.608 -2.364 1.00 96.88 107 LEU A N 1
ATOM 905 C CA . LEU A 1 107 ? 4.896 17.523 -3.014 1.00 96.88 107 LEU A CA 1
ATOM 906 C C . LEU A 1 107 ? 4.226 16.909 -4.252 1.00 96.88 107 LEU A C 1
ATOM 908 O O . LEU A 1 107 ? 3.067 17.211 -4.547 1.00 96.88 107 LEU A O 1
ATOM 912 N N . ARG A 1 108 ? 4.930 16.055 -5.003 1.00 96.31 108 ARG A N 1
ATOM 913 C CA . ARG A 1 108 ? 4.328 15.300 -6.114 1.00 96.31 108 ARG A CA 1
ATOM 914 C C . ARG A 1 108 ? 3.338 14.259 -5.605 1.00 96.31 108 ARG A C 1
ATOM 916 O O . ARG A 1 108 ? 2.283 14.130 -6.221 1.00 96.31 108 ARG A O 1
ATOM 923 N N . ALA A 1 109 ? 3.654 13.564 -4.514 1.00 95.94 109 ALA A N 1
ATOM 924 C CA . ALA A 1 109 ? 2.753 12.606 -3.883 1.00 95.94 109 ALA A CA 1
ATOM 925 C C . ALA A 1 109 ? 1.460 13.294 -3.423 1.00 95.94 109 ALA A C 1
ATOM 927 O O . ALA A 1 109 ? 0.379 12.835 -3.771 1.00 95.94 109 ALA A O 1
ATOM 928 N N . VAL A 1 110 ? 1.556 14.464 -2.779 1.00 97.00 110 VAL A N 1
ATOM 929 C CA . VAL A 1 110 ? 0.390 15.278 -2.379 1.00 97.00 110 VAL A CA 1
ATOM 930 C C . VAL A 1 110 ? -0.477 15.659 -3.581 1.00 97.00 110 VAL A C 1
ATOM 932 O O . VAL A 1 110 ? -1.695 15.526 -3.537 1.00 97.00 110 VAL A O 1
ATOM 935 N N . LYS A 1 111 ? 0.137 16.105 -4.684 1.00 94.81 111 LYS A N 1
ATOM 936 C CA . LYS A 1 111 ? -0.595 16.518 -5.896 1.00 94.81 111 LYS A CA 1
ATOM 937 C C . LYS A 1 111 ? -1.270 15.364 -6.634 1.00 94.81 111 LYS A C 1
ATOM 939 O O . LYS A 1 111 ? -2.264 15.589 -7.314 1.00 94.81 111 LYS A O 1
ATOM 944 N N . LYS A 1 112 ? -0.697 14.162 -6.561 1.00 94.75 112 LYS A N 1
ATOM 945 C CA . LYS A 1 112 ? -1.219 12.950 -7.210 1.00 94.75 112 LYS A CA 1
ATOM 946 C C . LYS A 1 112 ? -2.062 12.090 -6.270 1.00 94.75 112 LYS A C 1
ATOM 948 O O . LYS A 1 112 ? -2.478 11.008 -6.670 1.00 94.75 112 LYS A O 1
ATOM 953 N N . TYR A 1 113 ? -2.271 12.542 -5.037 1.00 94.69 113 TYR A N 1
ATOM 954 C CA . TYR A 1 113 ? -2.948 11.761 -4.021 1.00 94.69 113 TYR A CA 1
ATOM 955 C C . TYR A 1 113 ? -4.386 11.455 -4.441 1.00 94.69 113 TYR A C 1
ATOM 957 O O . TYR A 1 113 ? -5.149 12.357 -4.790 1.00 94.69 113 TYR A O 1
ATOM 965 N N . GLN A 1 114 ? -4.742 10.177 -4.375 1.00 92.12 114 GLN A N 1
ATOM 966 C CA . GLN A 1 114 ? -6.102 9.689 -4.542 1.00 92.12 114 GLN A CA 1
ATOM 967 C C . GLN A 1 114 ? -6.596 9.207 -3.181 1.00 92.12 114 GLN A C 1
ATOM 969 O O . GLN A 1 114 ? -5.913 8.439 -2.501 1.00 92.12 114 GLN A O 1
ATOM 974 N N . HIS A 1 115 ? -7.752 9.714 -2.764 1.00 93.25 115 HIS A N 1
ATOM 975 C CA . HIS A 1 115 ? -8.348 9.380 -1.479 1.00 93.25 115 HIS A CA 1
ATOM 976 C C . HIS A 1 115 ? -9.374 8.243 -1.636 1.00 93.25 115 HIS A C 1
ATOM 978 O O . HIS A 1 115 ? -10.155 8.314 -2.586 1.00 93.25 115 HIS A O 1
ATOM 984 N N . PRO A 1 116 ? -9.433 7.268 -0.709 1.00 92.69 116 PRO A N 1
ATOM 985 C CA . PRO A 1 116 ? -8.518 7.057 0.414 1.00 92.69 116 PRO A CA 1
ATOM 986 C C . PRO A 1 116 ? -7.296 6.199 0.039 1.00 92.69 116 PRO A C 1
ATOM 988 O O . PRO A 1 116 ? -7.398 5.138 -0.570 1.00 92.69 116 PRO A O 1
ATOM 991 N N . GLY A 1 117 ? -6.108 6.633 0.462 1.00 92.69 117 GLY A N 1
ATOM 992 C CA . GLY A 1 117 ? -4.902 5.797 0.420 1.00 92.69 117 GLY A CA 1
ATOM 993 C C . GLY A 1 117 ? -4.866 4.785 1.573 1.00 92.69 117 GLY A C 1
ATOM 994 O O . GLY A 1 117 ? -5.417 5.048 2.639 1.00 92.69 117 GLY A O 1
ATOM 995 N N . PHE A 1 118 ? -4.156 3.659 1.409 1.00 94.94 118 PHE A N 1
ATOM 996 C CA . PHE A 1 118 ? -4.079 2.608 2.443 1.00 94.94 118 PHE A CA 1
ATOM 997 C C . PHE A 1 118 ? -3.596 3.136 3.806 1.00 94.94 118 PHE A C 1
ATOM 999 O O . PHE A 1 118 ? -4.208 2.864 4.830 1.00 94.94 118 PHE A O 1
ATOM 1006 N N . TYR A 1 119 ? -2.530 3.941 3.814 1.00 96.06 119 TYR A N 1
ATOM 1007 C CA . TYR A 1 119 ? -1.955 4.562 5.014 1.00 96.06 119 TYR A CA 1
ATOM 1008 C C . TYR A 1 119 ? -2.328 6.049 5.136 1.00 96.06 119 TYR A C 1
ATOM 1010 O O . TYR A 1 119 ? -1.488 6.884 5.472 1.00 96.06 119 TYR A O 1
ATOM 1018 N N . PHE A 1 120 ? -3.580 6.406 4.832 1.00 97.25 120 PHE A N 1
ATOM 1019 C CA . PHE A 1 120 ? -4.036 7.801 4.819 1.00 97.25 120 PHE A CA 1
ATOM 1020 C C . PHE A 1 120 ? -3.750 8.559 6.125 1.00 97.25 120 PHE A C 1
ATOM 1022 O O . PHE A 1 120 ? -3.221 9.666 6.059 1.00 97.25 120 PHE A O 1
ATOM 1029 N N . THR A 1 121 ? -4.039 7.977 7.294 1.00 97.00 121 THR A N 1
ATOM 1030 C CA . THR A 1 121 ? -3.811 8.630 8.599 1.00 97.00 121 THR A CA 1
ATOM 1031 C C . THR A 1 121 ? -2.344 9.003 8.810 1.00 97.00 121 THR A C 1
ATOM 1033 O O . THR A 1 121 ? -2.043 10.164 9.076 1.00 97.00 121 THR A O 1
ATOM 1036 N N . LYS A 1 122 ? -1.420 8.064 8.565 1.00 97.31 122 LYS A N 1
ATOM 1037 C CA . LYS A 1 122 ? 0.029 8.317 8.636 1.00 97.31 122 LYS A CA 1
ATOM 1038 C C . LYS A 1 122 ? 0.479 9.377 7.631 1.00 97.31 122 LYS A C 1
ATOM 104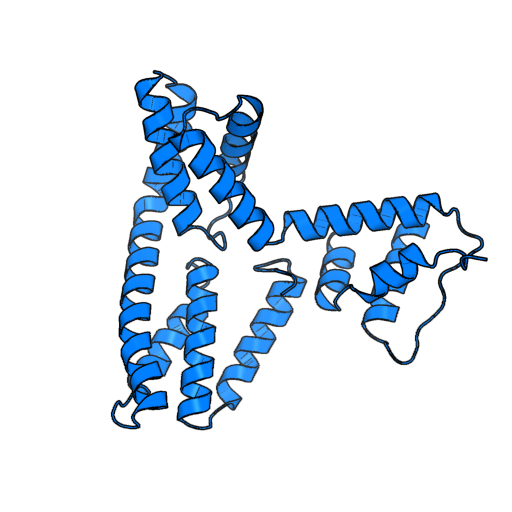0 O O . LYS A 1 122 ? 1.268 10.252 7.974 1.00 97.31 122 LYS A O 1
ATOM 1045 N N . PHE A 1 123 ? -0.019 9.322 6.394 1.00 98.19 123 PHE A N 1
ATOM 1046 C CA . PHE A 1 123 ? 0.324 10.327 5.385 1.00 98.19 123 PHE A CA 1
ATOM 1047 C C . PHE A 1 123 ? -0.154 11.722 5.806 1.00 98.19 123 PHE A C 1
ATOM 1049 O O . PHE A 1 123 ? 0.579 12.699 5.684 1.00 98.19 123 PHE A O 1
ATOM 1056 N N . TYR A 1 124 ? -1.359 11.820 6.364 1.00 98.44 124 TYR A N 1
ATOM 1057 C CA . TYR A 1 124 ? -1.907 13.070 6.876 1.00 98.44 124 TYR A CA 1
ATOM 1058 C C . TYR A 1 124 ? -1.070 13.636 8.041 1.00 98.44 124 TYR A C 1
ATOM 1060 O O . TYR A 1 124 ? -0.755 14.827 8.052 1.00 98.44 124 TYR A O 1
ATOM 1068 N N . GLU A 1 125 ? -0.646 12.791 8.983 1.00 98.06 125 GLU A N 1
ATOM 1069 C CA . GLU A 1 125 ? 0.237 13.168 10.100 1.00 98.06 125 GLU A CA 1
ATOM 1070 C C . GLU A 1 125 ? 1.613 13.653 9.620 1.00 98.06 125 GLU A C 1
ATOM 1072 O O . GLU A 1 125 ? 2.082 14.709 10.058 1.00 98.06 125 GLU A O 1
ATOM 1077 N N . LEU A 1 126 ? 2.223 12.949 8.659 1.00 98.31 126 LEU A N 1
ATOM 1078 C CA . LEU A 1 126 ? 3.467 13.366 8.003 1.00 98.31 126 LEU A CA 1
ATOM 1079 C C . LEU A 1 126 ? 3.336 14.776 7.409 1.00 98.31 126 LEU A C 1
ATOM 1081 O O . LEU A 1 126 ? 4.221 15.618 7.572 1.00 98.31 126 LEU A O 1
ATOM 1085 N N . LEU A 1 127 ? 2.216 15.067 6.745 1.00 98.25 127 LEU A N 1
ATOM 1086 C CA . LEU A 1 127 ? 1.973 16.377 6.148 1.00 98.25 127 LEU A CA 1
ATOM 1087 C C . LEU A 1 127 ? 1.739 17.476 7.185 1.00 98.25 127 LEU A C 1
ATOM 1089 O O . LEU A 1 127 ? 2.146 18.614 6.949 1.00 98.25 127 LEU A O 1
ATOM 1093 N N . ILE A 1 128 ? 1.151 17.165 8.343 1.00 97.81 128 ILE A N 1
ATOM 1094 C CA . ILE A 1 128 ? 1.087 18.116 9.462 1.00 97.81 128 ILE A CA 1
ATOM 1095 C C . ILE A 1 128 ? 2.501 18.500 9.905 1.00 97.81 128 ILE A C 1
ATOM 1097 O O . ILE A 1 128 ? 2.805 19.693 10.000 1.00 97.81 128 ILE A O 1
ATOM 1101 N N . GLN A 1 129 ? 3.377 17.515 10.125 1.00 97.25 129 GLN A N 1
ATOM 1102 C CA . GLN A 1 129 ? 4.767 17.770 10.514 1.00 97.25 129 GLN A CA 1
ATOM 1103 C C . GLN A 1 129 ? 5.507 18.575 9.439 1.00 97.25 129 GLN A C 1
ATOM 1105 O O . GLN A 1 129 ? 6.164 19.575 9.743 1.00 97.25 129 GLN A O 1
ATOM 1110 N N . TYR A 1 130 ? 5.330 18.211 8.166 1.00 97.88 130 TYR A N 1
ATOM 1111 C CA . TYR A 1 130 ? 5.932 18.936 7.052 1.00 97.88 130 TYR A CA 1
ATOM 1112 C C . TYR A 1 130 ? 5.414 20.378 6.945 1.00 97.88 130 TYR A C 1
ATOM 1114 O O . TYR A 1 130 ? 6.193 21.302 6.721 1.00 97.88 130 TYR A O 1
ATOM 1122 N N . ARG A 1 131 ? 4.121 20.626 7.188 1.00 97.12 131 ARG A N 1
ATOM 1123 C CA . ARG A 1 131 ? 3.569 21.989 7.230 1.00 97.12 131 ARG A CA 1
ATOM 1124 C C . ARG A 1 131 ? 4.267 22.840 8.292 1.00 97.12 131 ARG A C 1
ATOM 1126 O O . ARG A 1 131 ? 4.640 23.976 7.998 1.00 97.12 131 ARG A O 1
ATOM 1133 N N . HIS A 1 132 ? 4.479 22.303 9.494 1.00 95.00 132 HIS A N 1
ATOM 1134 C CA . HIS A 1 132 ? 5.209 23.007 10.554 1.00 95.00 132 HIS A CA 1
ATOM 1135 C C . HIS A 1 132 ? 6.659 23.299 10.152 1.00 95.00 132 HIS A C 1
ATOM 1137 O O . HIS A 1 132 ? 7.138 24.423 10.320 1.00 95.00 132 HIS A O 1
ATOM 1143 N N . PHE A 1 133 ? 7.329 22.322 9.538 1.00 95.69 133 PHE A N 1
ATOM 1144 C CA . PHE A 1 133 ? 8.671 22.485 8.985 1.00 95.69 133 PHE A CA 1
ATOM 1145 C C . PHE A 1 133 ? 8.757 23.627 7.955 1.00 95.69 133 PHE A C 1
ATOM 1147 O O . PHE A 1 133 ? 9.690 24.437 8.005 1.00 95.69 133 PHE A O 1
ATOM 1154 N N . LEU A 1 134 ? 7.776 23.723 7.050 1.00 95.81 134 LEU A N 1
ATOM 1155 C CA . LEU A 1 134 ? 7.693 24.769 6.025 1.00 95.81 134 LEU A CA 1
ATOM 1156 C C . LEU A 1 134 ? 7.404 26.152 6.619 1.00 95.81 134 LEU A C 1
ATOM 1158 O O . LEU A 1 134 ? 7.964 27.147 6.152 1.00 95.81 134 LEU A O 1
ATOM 1162 N N . GLN A 1 135 ? 6.548 26.216 7.643 1.00 92.31 135 GLN A N 1
ATOM 1163 C CA . GLN A 1 135 ? 6.142 27.462 8.295 1.00 92.31 135 GLN A CA 1
ATOM 1164 C C . GLN A 1 135 ? 7.335 28.179 8.937 1.00 92.31 135 GLN A C 1
ATOM 1166 O O . GLN A 1 135 ? 7.525 29.372 8.710 1.00 92.31 135 GLN A O 1
ATOM 1171 N N . ILE A 1 136 ? 8.180 27.447 9.672 1.00 92.38 136 ILE A N 1
ATOM 1172 C CA . ILE A 1 136 ? 9.386 27.998 10.316 1.00 92.38 136 ILE A CA 1
ATOM 1173 C C . ILE A 1 136 ? 10.366 28.569 9.276 1.00 92.38 136 ILE A C 1
ATOM 1175 O O . ILE A 1 136 ? 11.052 29.553 9.535 1.00 92.38 136 ILE A O 1
ATOM 1179 N N . ARG A 1 137 ? 10.404 27.980 8.074 1.00 92.94 137 ARG A N 1
ATOM 1180 C CA . ARG A 1 137 ? 11.310 28.355 6.974 1.00 92.94 137 ARG A CA 1
ATOM 1181 C C . ARG A 1 137 ? 10.696 29.337 5.971 1.00 92.94 137 ARG A C 1
ATOM 1183 O O . ARG A 1 137 ? 11.299 29.579 4.929 1.00 92.94 137 ARG A O 1
ATOM 1190 N N . LEU A 1 138 ? 9.512 29.887 6.259 1.00 92.19 138 LEU A N 1
ATOM 1191 C CA . LEU A 1 138 ? 8.818 30.880 5.423 1.00 92.19 138 LEU A CA 1
ATOM 1192 C C . LEU A 1 138 ? 8.579 30.411 3.969 1.00 92.19 138 LEU A C 1
ATOM 1194 O O . LEU A 1 138 ? 8.546 31.213 3.035 1.00 92.19 138 LEU A O 1
ATOM 1198 N N . ARG A 1 139 ? 8.388 29.101 3.754 1.00 92.44 139 ARG A N 1
ATOM 1199 C CA . ARG A 1 139 ? 8.143 28.512 2.424 1.00 92.44 139 ARG A CA 1
ATOM 1200 C C . ARG A 1 139 ? 6.658 28.561 2.051 1.00 92.44 139 ARG A C 1
ATOM 1202 O O . ARG A 1 139 ? 5.964 27.546 2.028 1.00 92.44 139 ARG A O 1
ATOM 1209 N N . TYR A 1 140 ? 6.159 29.763 1.774 1.00 90.88 140 TYR A N 1
ATOM 1210 C CA . TYR A 1 140 ? 4.721 30.039 1.646 1.00 90.88 140 TYR A CA 1
ATOM 1211 C C . TYR A 1 140 ? 3.997 29.268 0.531 1.00 90.88 140 TYR A C 1
ATOM 1213 O O . TYR A 1 140 ? 2.851 28.860 0.728 1.00 90.88 140 TYR A O 1
ATOM 1221 N N . SER A 1 141 ? 4.630 29.064 -0.631 1.00 93.00 141 SER A N 1
ATOM 1222 C CA . SER A 1 141 ? 4.002 28.363 -1.763 1.00 93.00 141 SER A CA 1
ATOM 1223 C C . SER A 1 141 ? 3.680 26.915 -1.417 1.00 93.00 141 SER A C 1
ATOM 1225 O O . SER A 1 141 ? 2.549 26.466 -1.595 1.00 93.00 141 SER A O 1
ATOM 1227 N N . ASP A 1 142 ? 4.668 26.211 -0.875 1.00 94.75 142 ASP A N 1
ATOM 1228 C CA . ASP A 1 142 ? 4.561 24.795 -0.544 1.00 94.75 142 ASP A CA 1
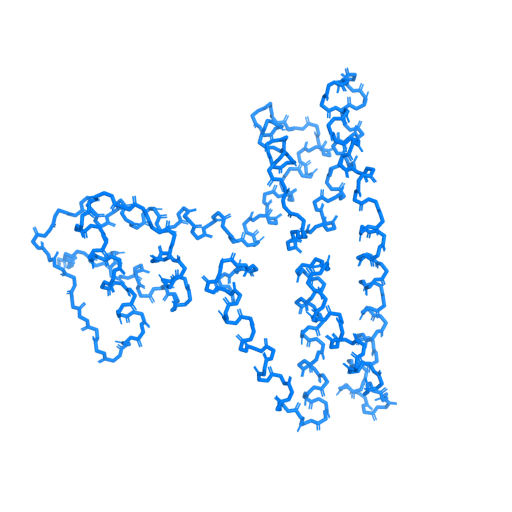ATOM 1229 C C . ASP A 1 142 ? 3.663 24.629 0.678 1.00 94.75 142 ASP A C 1
ATOM 1231 O O . ASP A 1 142 ? 2.770 23.785 0.679 1.00 94.75 142 ASP A O 1
ATOM 1235 N N . HIS A 1 143 ? 3.797 25.525 1.662 1.00 96.44 143 HIS A N 1
ATOM 1236 C CA . HIS A 1 143 ? 2.924 25.563 2.830 1.00 96.44 143 HIS A CA 1
ATOM 1237 C C . HIS A 1 143 ? 1.447 25.657 2.428 1.00 96.44 143 HIS A C 1
ATOM 1239 O O . HIS A 1 143 ? 0.616 24.950 2.989 1.00 96.44 143 HIS A O 1
ATOM 1245 N N . ARG A 1 144 ? 1.102 26.481 1.429 1.00 96.12 144 ARG A N 1
ATOM 1246 C CA . ARG A 1 144 ? -0.280 26.597 0.940 1.00 96.12 144 ARG A CA 1
ATOM 1247 C C . ARG A 1 144 ? -0.803 25.285 0.353 1.00 96.12 144 ARG A C 1
ATOM 1249 O O . ARG A 1 144 ? -1.947 24.931 0.625 1.00 96.12 144 ARG A O 1
ATOM 1256 N N . ILE A 1 145 ? 0.019 24.571 -0.420 1.00 96.50 145 ILE A N 1
ATOM 1257 C CA . ILE A 1 145 ? -0.349 23.268 -1.000 1.00 96.50 145 ILE A CA 1
ATOM 1258 C C . ILE A 1 145 ? -0.661 22.272 0.121 1.00 96.50 145 ILE A C 1
ATOM 1260 O O . ILE A 1 145 ? -1.694 21.606 0.089 1.00 96.50 145 ILE A O 1
ATOM 1264 N N . ILE A 1 146 ? 0.209 22.204 1.133 1.00 97.62 146 ILE A N 1
ATOM 1265 C CA . ILE A 1 146 ? 0.035 21.277 2.253 1.00 97.62 146 ILE A CA 1
ATOM 1266 C C . ILE A 1 146 ? -1.168 21.663 3.123 1.00 97.62 146 ILE A C 1
ATOM 1268 O O . ILE A 1 146 ? -1.963 20.799 3.485 1.00 97.62 146 ILE A O 1
ATOM 1272 N N . SER A 1 147 ? -1.358 22.949 3.423 1.00 97.31 147 SER A N 1
ATOM 1273 C CA . SER A 1 147 ? -2.517 23.413 4.194 1.00 97.31 147 SER A CA 1
ATOM 1274 C C . SER A 1 147 ? -3.836 23.085 3.508 1.00 97.31 147 SER A C 1
ATOM 1276 O O . SER A 1 147 ? -4.743 22.593 4.171 1.00 97.31 147 SER A O 1
ATOM 1278 N N . GLN A 1 148 ? -3.926 23.271 2.187 1.00 97.69 148 GLN A N 1
ATOM 1279 C CA . GLN A 1 148 ? -5.131 22.926 1.436 1.00 97.69 148 GLN A CA 1
ATOM 1280 C C . GLN A 1 148 ? -5.451 21.429 1.535 1.00 97.69 148 GLN A C 1
ATOM 1282 O O . GLN A 1 148 ? -6.613 21.063 1.707 1.00 97.69 148 GLN A O 1
ATOM 1287 N N . PHE A 1 149 ? -4.437 20.561 1.465 1.00 98.12 149 PHE A N 1
ATOM 1288 C CA . PHE A 1 149 ? -4.621 19.122 1.663 1.00 98.12 149 PHE A CA 1
ATOM 1289 C C . PHE A 1 149 ? -5.174 18.812 3.061 1.00 98.12 149 PHE A C 1
ATOM 1291 O O . PHE A 1 149 ? -6.174 18.108 3.192 1.00 98.12 149 PHE A O 1
ATOM 1298 N N . ILE A 1 150 ? -4.546 19.371 4.100 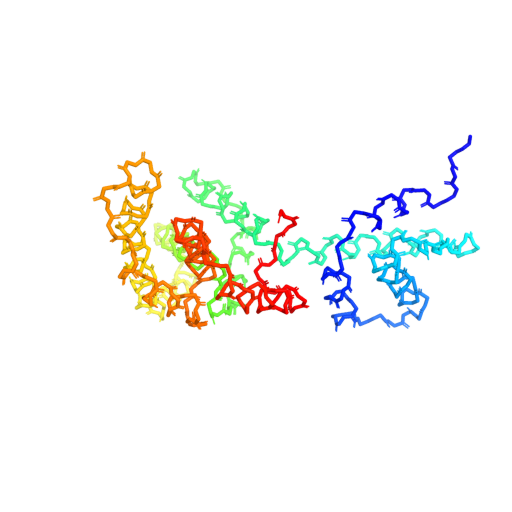1.00 98.06 150 ILE A N 1
ATOM 1299 C CA . ILE A 1 150 ? -4.934 19.157 5.500 1.00 98.06 150 ILE A CA 1
ATOM 1300 C C . ILE A 1 150 ? -6.376 19.626 5.733 1.00 98.06 150 ILE A C 1
ATOM 1302 O O . ILE A 1 150 ? -7.179 18.902 6.312 1.00 98.06 150 ILE A O 1
ATOM 1306 N N . GLU A 1 151 ? -6.737 20.809 5.240 1.00 98.06 151 GLU A N 1
ATOM 1307 C CA . GLU A 1 151 ? -8.097 21.343 5.357 1.00 98.06 151 GLU A CA 1
ATOM 1308 C C . GLU A 1 151 ? -9.126 20.464 4.637 1.00 98.06 151 GLU A C 1
ATOM 1310 O O . GLU A 1 151 ? -10.174 20.158 5.206 1.00 98.06 151 GLU A O 1
ATOM 1315 N N . THR A 1 152 ? -8.802 20.008 3.423 1.00 98.06 152 THR A N 1
ATOM 1316 C CA . THR A 1 152 ? -9.688 19.162 2.606 1.00 98.06 152 THR A CA 1
ATOM 1317 C C . THR A 1 152 ? -10.009 17.840 3.305 1.00 98.06 152 THR A C 1
ATOM 1319 O O . THR A 1 152 ? -11.165 17.422 3.328 1.00 98.06 152 THR A O 1
ATOM 1322 N N . TYR A 1 153 ? -9.008 17.197 3.912 1.00 98.25 153 TYR A N 1
ATOM 1323 C CA . TYR A 1 153 ? -9.143 15.846 4.467 1.00 98.25 153 TYR A CA 1
ATOM 1324 C C . TYR A 1 153 ? -9.274 15.786 5.996 1.00 98.25 153 TYR A C 1
ATOM 1326 O O . TYR A 1 153 ? -9.321 14.697 6.564 1.00 98.25 153 TYR A O 1
ATOM 1334 N N . SER A 1 154 ? -9.400 16.928 6.678 1.00 98.06 154 SER A N 1
ATOM 1335 C CA . SER A 1 154 ? -9.485 16.997 8.146 1.00 98.06 154 SER A CA 1
ATOM 1336 C C . SER A 1 154 ? -10.616 16.148 8.737 1.00 98.06 154 SER A C 1
ATOM 1338 O O . SER A 1 154 ? -10.400 15.397 9.689 1.00 98.06 154 SER A O 1
ATOM 1340 N N . LYS A 1 155 ? -11.811 16.189 8.131 1.00 97.69 155 LYS A N 1
ATOM 1341 C CA . LYS A 1 155 ? -12.955 15.376 8.581 1.00 97.69 155 LYS A CA 1
ATOM 1342 C C . LYS A 1 155 ? -12.709 13.879 8.393 1.00 97.69 155 LYS A C 1
ATOM 1344 O O . LYS A 1 155 ? -12.970 13.105 9.308 1.00 97.69 155 LYS A O 1
ATOM 1349 N N . ALA A 1 156 ? -12.176 13.485 7.235 1.00 97.50 156 ALA A N 1
ATOM 1350 C CA . ALA A 1 156 ? -11.851 12.089 6.946 1.00 97.50 156 ALA A CA 1
ATOM 1351 C C . ALA A 1 156 ? -10.787 11.557 7.917 1.00 97.50 156 ALA A C 1
ATOM 1353 O O . ALA A 1 156 ? -10.900 10.438 8.411 1.00 97.50 156 ALA A O 1
ATOM 1354 N N . TYR A 1 157 ? -9.785 12.377 8.249 1.00 98.12 157 TYR A N 1
ATOM 1355 C CA . TYR A 1 157 ? -8.753 12.038 9.229 1.00 98.12 157 TYR A CA 1
ATOM 1356 C C . TYR A 1 157 ? -9.336 11.834 10.633 1.00 98.12 157 TYR A C 1
ATOM 1358 O O . TYR A 1 157 ? -9.055 10.828 11.282 1.00 98.12 157 TYR A O 1
ATOM 1366 N N . GLN A 1 158 ? -10.192 12.753 11.089 1.00 97.69 158 GLN A N 1
ATOM 1367 C CA . GLN A 1 158 ? -10.880 12.622 12.376 1.00 97.69 158 GLN A CA 1
ATOM 1368 C C . GLN A 1 158 ? -11.732 11.352 12.433 1.00 97.69 158 GLN A C 1
ATOM 1370 O O . GLN A 1 158 ? -11.648 10.612 13.411 1.00 97.69 158 GLN A O 1
ATOM 1375 N N . HIS A 1 159 ? -12.497 11.079 11.375 1.00 97.31 159 HIS A N 1
ATOM 1376 C CA . HIS A 1 159 ? -13.313 9.875 11.278 1.00 97.31 159 HIS A CA 1
ATOM 1377 C C . HIS A 1 159 ? -12.458 8.600 11.313 1.00 97.31 159 HIS A C 1
ATOM 1379 O O . HIS A 1 159 ? -12.705 7.714 12.127 1.00 97.31 159 HIS A O 1
ATOM 1385 N N . SER A 1 160 ? -11.382 8.550 10.523 1.00 97.44 160 SER A N 1
ATOM 1386 C CA . SER A 1 160 ? -10.457 7.407 10.487 1.00 97.44 160 SER A CA 1
ATOM 1387 C C . SER A 1 160 ? -9.832 7.127 11.858 1.00 97.44 160 SER A C 1
ATOM 1389 O O . SER A 1 160 ? -9.706 5.974 12.271 1.00 97.44 160 SER A O 1
ATOM 1391 N N . ASN A 1 161 ? -9.480 8.175 12.607 1.00 96.62 161 ASN A N 1
ATOM 1392 C CA . ASN A 1 161 ? -8.951 8.031 13.962 1.00 96.62 161 ASN A CA 1
ATOM 1393 C C . ASN A 1 161 ? -10.009 7.572 14.972 1.00 96.62 161 ASN A C 1
ATOM 1395 O O . ASN A 1 161 ? -9.697 6.764 15.844 1.00 96.62 161 ASN A O 1
ATOM 1399 N N . GLN A 1 162 ? -11.250 8.048 14.857 1.00 97.06 162 GLN A N 1
ATOM 1400 C CA . GLN A 1 162 ? -12.358 7.586 15.701 1.00 97.06 162 GLN A CA 1
ATOM 1401 C C . GLN A 1 162 ? -12.632 6.095 15.488 1.00 97.06 162 GLN A C 1
ATOM 1403 O O . GLN A 1 162 ? -12.703 5.346 16.463 1.00 97.06 162 GLN A O 1
ATOM 1408 N N . ILE A 1 163 ? -12.700 5.649 14.229 1.00 97.06 163 ILE A N 1
ATOM 1409 C CA . ILE A 1 163 ? -12.853 4.229 13.900 1.00 97.06 163 ILE A CA 1
ATOM 1410 C C . ILE A 1 163 ? -11.684 3.420 14.463 1.00 97.06 163 ILE A C 1
ATOM 1412 O O . ILE A 1 163 ? -11.904 2.394 15.101 1.00 97.06 163 ILE A O 1
ATOM 1416 N N . ASN A 1 164 ? -10.445 3.899 14.318 1.00 95.50 164 ASN A N 1
ATOM 1417 C CA . ASN A 1 164 ? -9.276 3.216 14.870 1.00 95.50 164 ASN A CA 1
ATOM 1418 C C . ASN A 1 164 ? -9.359 3.038 16.401 1.00 95.50 164 ASN A C 1
ATOM 1420 O O . ASN A 1 164 ? -9.085 1.955 16.922 1.00 95.50 164 ASN A O 1
ATOM 1424 N N . GLN A 1 165 ? -9.792 4.077 17.120 1.00 94.31 165 GLN A N 1
ATOM 1425 C CA . GLN A 1 165 ? -9.988 4.028 18.572 1.00 94.31 165 GLN A CA 1
ATOM 1426 C C . GLN A 1 165 ? -11.096 3.045 18.968 1.00 94.31 165 GLN A C 1
ATOM 1428 O O . GLN A 1 165 ? -10.903 2.233 19.875 1.00 94.31 165 GLN A O 1
ATOM 1433 N N . GLN A 1 166 ? -12.230 3.062 18.265 1.00 95.25 166 GLN A N 1
ATOM 1434 C CA . GLN A 1 166 ? -13.328 2.126 18.508 1.00 95.25 166 GLN A CA 1
ATOM 1435 C C . GLN A 1 166 ? -12.915 0.677 18.200 1.00 95.25 166 GLN A C 1
ATOM 1437 O O . GLN A 1 166 ? -13.226 -0.235 18.966 1.00 95.25 166 GLN A O 1
ATOM 1442 N N . MET A 1 167 ? -12.112 0.463 17.153 1.00 94.31 167 MET A N 1
ATOM 1443 C CA . MET A 1 167 ? -11.532 -0.844 16.836 1.00 94.31 167 MET A CA 1
ATOM 1444 C C . MET A 1 167 ? -10.619 -1.355 17.956 1.00 94.31 167 MET A C 1
ATOM 1446 O O . MET A 1 167 ? -10.553 -2.565 18.192 1.00 94.31 167 MET A O 1
ATOM 1450 N N . HIS A 1 168 ? -9.903 -0.468 18.655 1.00 90.56 168 HIS A N 1
ATOM 1451 C CA . HIS A 1 168 ? -9.084 -0.855 19.803 1.00 90.56 168 HIS A CA 1
ATOM 1452 C C . HIS A 1 168 ? -9.942 -1.367 20.966 1.00 90.56 168 HIS A C 1
ATOM 1454 O O . HIS A 1 168 ? -9.619 -2.413 21.525 1.00 90.56 168 HIS A O 1
ATOM 1460 N N . ALA A 1 169 ? -11.058 -0.696 21.271 1.00 88.69 169 ALA A N 1
ATOM 1461 C CA . ALA A 1 169 ? -12.015 -1.165 22.275 1.00 88.69 169 ALA A CA 1
ATOM 1462 C C . ALA A 1 169 ? -12.578 -2.550 21.907 1.00 88.69 169 ALA A C 1
ATOM 1464 O O . ALA A 1 169 ? -12.470 -3.482 22.699 1.00 88.69 169 ALA A O 1
ATOM 1465 N N . ALA A 1 170 ? -13.034 -2.731 20.662 1.00 91.31 170 ALA A N 1
ATOM 1466 C CA . ALA A 1 170 ? -13.513 -4.030 20.184 1.00 91.31 170 ALA A CA 1
ATOM 1467 C C . ALA A 1 170 ? -12.443 -5.134 20.286 1.00 91.31 170 ALA A C 1
ATOM 1469 O O . ALA A 1 170 ? -12.738 -6.283 20.607 1.00 91.31 170 ALA A O 1
ATOM 1470 N N . THR A 1 171 ? -11.171 -4.793 20.052 1.00 90.69 171 THR A N 1
ATOM 1471 C CA . THR A 1 171 ? -10.059 -5.752 20.154 1.00 90.69 171 THR A CA 1
ATOM 1472 C C . THR A 1 171 ? -9.907 -6.296 21.578 1.00 90.69 171 THR A C 1
ATOM 1474 O O . THR A 1 171 ? -9.616 -7.481 21.736 1.00 90.69 171 THR A O 1
ATOM 1477 N N . GLN A 1 172 ? -10.115 -5.465 22.606 1.00 87.81 172 GLN A N 1
ATOM 1478 C CA . GLN A 1 172 ? -10.023 -5.899 24.004 1.00 87.81 172 GLN A CA 1
ATOM 1479 C C . GLN A 1 172 ? -11.067 -6.978 24.319 1.00 87.81 172 GLN A C 1
ATOM 1481 O O . GLN A 1 172 ? -10.714 -8.007 24.894 1.00 87.81 172 GLN A O 1
ATOM 1486 N N . ASP A 1 173 ? -12.304 -6.803 23.851 1.00 87.06 173 ASP A N 1
ATOM 1487 C CA . ASP A 1 173 ? -13.386 -7.773 24.058 1.00 87.06 173 ASP A CA 1
ATOM 1488 C C . ASP A 1 173 ? -13.167 -9.068 23.264 1.00 87.06 173 ASP A C 1
ATOM 1490 O O . ASP A 1 173 ? -13.318 -10.168 23.797 1.00 87.06 173 ASP A O 1
ATOM 1494 N N . ILE A 1 174 ? -12.765 -8.956 21.992 1.00 86.69 174 ILE A N 1
ATOM 1495 C CA . ILE A 1 174 ? -12.538 -10.107 21.101 1.00 86.69 174 ILE A CA 1
ATOM 1496 C C . ILE A 1 174 ? -11.397 -10.992 21.618 1.00 86.69 174 ILE A C 1
ATOM 1498 O O . ILE A 1 174 ? -11.528 -12.218 21.671 1.00 86.69 174 ILE A O 1
ATOM 1502 N N . VAL A 1 175 ? -10.274 -10.380 22.005 1.00 85.50 175 VAL A N 1
ATOM 1503 C CA . VAL A 1 175 ? -9.110 -11.107 22.532 1.00 85.50 175 VAL A CA 1
ATOM 1504 C C . VAL A 1 175 ? -9.386 -11.614 23.947 1.00 85.50 175 VAL A C 1
ATOM 1506 O O . VAL A 1 175 ? -9.012 -12.743 24.270 1.00 85.50 175 VAL A O 1
ATOM 1509 N N . GLY A 1 176 ? -10.077 -10.825 24.776 1.00 80.75 176 GLY A N 1
ATOM 1510 C CA . GLY A 1 176 ? -10.526 -11.244 26.103 1.00 80.75 176 GLY A CA 1
ATOM 1511 C C . GLY A 1 176 ? -11.375 -12.512 26.040 1.00 80.75 176 GLY A C 1
ATOM 1512 O O . GLY A 1 176 ? -11.106 -13.472 26.765 1.00 80.75 176 GLY A O 1
ATOM 1513 N N . GLN A 1 177 ? -12.315 -12.579 25.093 1.00 78.56 177 GLN A N 1
ATOM 1514 C CA . GLN A 1 177 ? -13.106 -13.782 24.848 1.00 78.56 177 GLN A CA 1
ATOM 1515 C C . GLN A 1 177 ? -12.235 -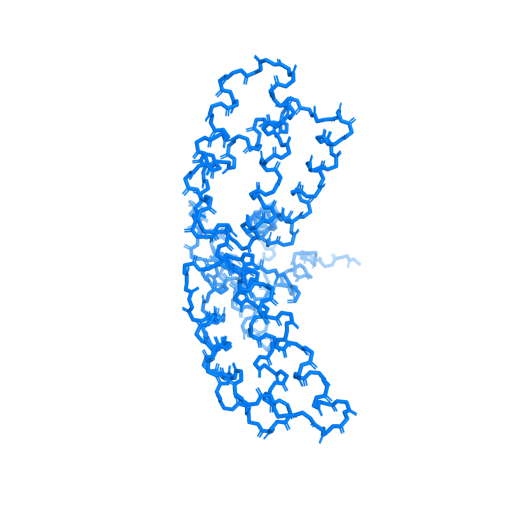14.981 24.460 1.00 78.56 177 GLN A C 1
ATOM 1517 O O . GLN A 1 177 ? -12.404 -16.055 25.035 1.00 78.56 177 GLN A O 1
ATOM 1522 N N . TYR A 1 178 ? -11.300 -14.809 23.522 1.00 73.94 178 TYR A N 1
ATOM 1523 C CA . TYR A 1 178 ? -10.418 -15.895 23.083 1.00 73.94 178 TYR A CA 1
ATOM 1524 C C . TYR A 1 178 ? -9.580 -16.466 24.240 1.00 73.94 178 TYR A C 1
ATOM 1526 O O . TYR A 1 178 ? -9.394 -17.677 24.341 1.00 73.94 178 TYR A O 1
ATOM 1534 N N . ALA A 1 179 ? -9.084 -15.599 25.130 1.00 76.50 179 ALA A N 1
ATOM 1535 C CA . ALA A 1 179 ? -8.180 -15.985 26.211 1.00 76.50 179 ALA A CA 1
ATOM 1536 C C . ALA A 1 179 ? -8.890 -16.504 27.475 1.00 76.50 179 ALA A C 1
ATOM 1538 O O . ALA A 1 179 ? -8.364 -17.388 28.150 1.00 76.50 179 ALA A O 1
ATOM 1539 N N . GLN A 1 180 ? -10.042 -15.931 27.835 1.00 71.19 180 GLN A N 1
ATOM 1540 C CA . GLN A 1 180 ? -10.680 -16.139 29.144 1.00 71.19 180 GLN A CA 1
ATOM 1541 C C . GLN A 1 180 ? -12.123 -16.656 29.052 1.00 71.19 180 GLN A C 1
ATOM 1543 O O . GLN A 1 180 ? -12.722 -16.963 30.082 1.00 71.19 180 GLN A O 1
ATOM 1548 N N . ASN A 1 181 ? -12.678 -16.778 27.840 1.00 68.62 181 ASN A N 1
ATOM 1549 C CA . ASN A 1 181 ? -14.033 -17.266 27.563 1.00 68.62 181 ASN A CA 1
ATOM 1550 C C . ASN A 1 181 ? -15.144 -16.517 28.336 1.00 68.62 181 ASN A C 1
ATOM 1552 O O . ASN A 1 181 ? -16.197 -17.081 28.628 1.00 68.62 181 ASN A O 1
ATOM 1556 N N . ASN A 1 182 ? -14.888 -15.257 28.707 1.00 63.06 182 ASN A N 1
ATOM 1557 C CA . ASN A 1 182 ? -15.699 -14.468 29.642 1.00 63.06 182 ASN A CA 1
ATOM 1558 C C . ASN A 1 182 ? -16.335 -13.207 29.030 1.00 63.06 182 ASN A C 1
ATOM 1560 O O . ASN A 1 182 ? -17.147 -12.570 29.696 1.00 63.06 182 ASN A O 1
ATOM 1564 N N . ALA A 1 183 ? -15.989 -12.851 27.790 1.00 62.09 183 ALA A N 1
ATOM 1565 C CA . ALA A 1 183 ? -16.527 -11.695 27.077 1.00 62.09 183 ALA A CA 1
ATOM 1566 C C . ALA A 1 183 ? -17.363 -12.145 25.870 1.00 62.09 183 ALA A C 1
ATOM 1568 O O . ALA A 1 183 ? -16.996 -13.086 25.170 1.00 62.09 183 ALA A O 1
ATOM 1569 N N . GLU A 1 184 ? -18.493 -11.485 25.612 1.00 75.25 184 GLU A N 1
ATOM 1570 C CA . GLU A 1 184 ? -19.283 -11.695 24.397 1.00 75.25 184 GLU A CA 1
ATOM 1571 C C . GLU A 1 184 ? -18.881 -10.646 23.356 1.00 75.25 184 GLU A C 1
ATOM 1573 O O . GLU A 1 184 ? -19.251 -9.483 23.479 1.00 75.25 184 GLU A O 1
ATOM 1578 N N . SER A 1 185 ? -18.143 -11.037 22.316 1.00 82.50 185 SER A N 1
ATOM 1579 C CA . SER A 1 185 ? -17.680 -10.100 21.276 1.00 82.50 185 SER A CA 1
ATOM 1580 C C . SER A 1 185 ? -18.571 -10.044 20.032 1.00 82.50 185 SER A C 1
ATOM 1582 O O . SER A 1 185 ? -18.339 -9.235 19.137 1.00 82.50 185 SER A O 1
ATOM 1584 N N . ARG A 1 186 ? -19.620 -10.873 19.966 1.00 83.62 186 ARG A N 1
ATOM 1585 C CA . ARG A 1 186 ? -20.486 -10.990 18.782 1.00 83.62 186 ARG A CA 1
ATOM 1586 C C . ARG A 1 186 ? -21.201 -9.695 18.405 1.00 83.62 186 ARG A C 1
ATOM 1588 O O . ARG A 1 186 ? -21.456 -9.460 17.231 1.00 83.62 186 ARG A O 1
ATOM 1595 N N . HIS A 1 187 ? -21.499 -8.844 19.380 1.00 87.88 187 HIS A N 1
ATOM 1596 C CA . HIS A 1 187 ? -22.137 -7.553 19.134 1.00 87.88 187 HIS A CA 1
ATOM 1597 C C . HIS A 1 187 ? -21.276 -6.612 18.267 1.00 87.88 187 HIS A C 1
ATOM 1599 O O . HIS A 1 187 ? -21.819 -5.727 17.612 1.00 87.88 187 HIS A O 1
ATOM 1605 N N . TRP A 1 188 ? -19.957 -6.834 18.204 1.00 93.06 188 TRP A N 1
ATOM 1606 C CA . TRP A 1 188 ? -19.056 -6.089 17.326 1.00 93.06 188 TRP A CA 1
ATOM 1607 C C . TRP A 1 188 ? -19.094 -6.553 15.864 1.00 93.06 188 TRP A C 1
ATOM 1609 O O . TRP A 1 188 ? -18.695 -5.794 14.988 1.00 93.06 188 TRP A O 1
ATOM 1619 N N . GLU A 1 189 ? -19.567 -7.770 15.576 1.00 92.25 189 GLU A N 1
ATOM 1620 C CA . GLU A 1 189 ? -19.477 -8.403 14.250 1.00 92.25 189 GLU A CA 1
ATOM 1621 C C . GLU A 1 189 ? -20.089 -7.537 13.139 1.00 92.25 189 GLU A C 1
ATOM 1623 O O . GLU A 1 189 ? -19.460 -7.325 12.100 1.00 92.25 189 GLU A O 1
ATOM 1628 N N . GLN A 1 190 ? -21.285 -6.992 13.380 1.00 93.81 190 GLN A N 1
ATOM 1629 C CA . GLN A 1 190 ? -21.975 -6.144 12.409 1.00 93.81 190 GLN A CA 1
ATOM 1630 C C . GLN A 1 190 ? -21.191 -4.855 12.141 1.00 93.81 190 GLN A C 1
ATOM 1632 O O . GLN A 1 190 ? -20.873 -4.556 10.995 1.00 93.81 190 GLN A O 1
ATOM 1637 N N . TRP A 1 191 ? -20.822 -4.128 13.196 1.00 96.44 191 TRP A N 1
ATOM 1638 C CA . TRP A 1 191 ? -20.104 -2.863 13.057 1.00 96.44 191 TRP A CA 1
ATOM 1639 C C . TRP A 1 191 ? -18.731 -3.045 12.388 1.00 96.44 191 TRP A C 1
ATOM 1641 O O . TRP A 1 191 ? -18.358 -2.269 11.516 1.00 96.44 191 TRP A O 1
ATOM 1651 N N . ILE A 1 192 ? -17.982 -4.099 12.732 1.00 96.25 192 ILE A N 1
ATOM 1652 C CA . ILE A 1 192 ? -16.680 -4.371 12.101 1.00 96.25 192 ILE A CA 1
ATOM 1653 C C . ILE A 1 192 ? -16.855 -4.749 10.621 1.00 96.25 192 ILE A C 1
ATOM 1655 O O . ILE A 1 192 ? -16.012 -4.403 9.793 1.00 96.25 192 ILE A O 1
ATOM 1659 N N . THR A 1 193 ? -17.950 -5.428 10.270 1.00 95.56 193 THR A N 1
ATOM 1660 C CA . THR A 1 193 ? -18.290 -5.713 8.869 1.00 95.56 193 THR A CA 1
ATOM 1661 C C . THR A 1 193 ? -18.555 -4.424 8.095 1.00 95.56 193 THR A C 1
ATOM 1663 O O . THR A 1 193 ? -17.957 -4.233 7.040 1.00 95.56 193 THR A O 1
ATOM 1666 N N . GLU A 1 194 ? -19.339 -3.502 8.658 1.00 96.31 194 GLU A N 1
ATOM 1667 C CA . GLU A 1 194 ? -19.588 -2.180 8.066 1.00 96.31 194 GLU A CA 1
ATOM 1668 C C . GLU A 1 194 ? -18.276 -1.400 7.857 1.00 96.31 194 GLU A C 1
ATOM 1670 O O . GLU A 1 194 ? -18.060 -0.825 6.794 1.00 96.31 194 GLU A O 1
ATOM 1675 N N . VAL A 1 195 ? -17.348 -1.447 8.822 1.00 96.88 195 VAL A N 1
ATOM 1676 C CA . VAL A 1 195 ? -16.018 -0.816 8.699 1.00 96.88 195 VAL A CA 1
ATOM 1677 C C . VAL A 1 195 ? -15.179 -1.431 7.572 1.00 96.88 195 VAL A C 1
ATOM 1679 O O . VAL A 1 195 ? -14.443 -0.718 6.894 1.00 96.88 195 VAL A O 1
ATOM 1682 N N . PHE A 1 196 ? -15.241 -2.749 7.369 1.00 95.75 196 PHE A N 1
ATOM 1683 C CA . PHE A 1 196 ? -14.522 -3.412 6.275 1.00 95.75 196 PHE A CA 1
ATOM 1684 C C . PHE A 1 196 ? -15.092 -3.030 4.897 1.00 95.75 196 PHE A C 1
ATOM 1686 O O . PHE A 1 196 ? -14.333 -2.821 3.943 1.00 95.75 196 PHE A O 1
ATOM 1693 N N . GLU A 1 197 ? -16.415 -2.923 4.803 1.00 94.50 197 GLU A N 1
ATOM 1694 C CA . GLU A 1 197 ? -17.151 -2.644 3.565 1.00 94.50 197 GLU A CA 1
ATOM 1695 C C . GLU A 1 197 ? -17.150 -1.153 3.181 1.00 94.50 197 GLU A C 1
ATOM 1697 O O . GLU A 1 197 ? -17.402 -0.818 2.026 1.00 94.50 197 GLU A O 1
ATOM 1702 N N . ASP A 1 198 ? -16.800 -0.254 4.105 1.00 95.06 198 ASP A N 1
ATOM 1703 C CA . ASP A 1 198 ? -16.693 1.181 3.837 1.00 95.06 198 ASP A CA 1
ATOM 1704 C C . ASP A 1 198 ? -15.453 1.530 2.991 1.00 95.06 198 ASP A C 1
ATOM 1706 O O . ASP A 1 198 ? -14.356 1.765 3.500 1.00 95.06 198 ASP A O 1
ATOM 1710 N N . GLU A 1 199 ? -15.632 1.612 1.670 1.00 91.69 199 GLU A N 1
ATOM 1711 C CA . GLU A 1 199 ? -14.582 2.009 0.719 1.00 91.69 199 GLU A CA 1
ATOM 1712 C C . GLU A 1 199 ? -14.139 3.477 0.840 1.00 91.69 199 GLU A C 1
ATOM 1714 O O . GLU A 1 199 ? -13.135 3.861 0.236 1.00 91.69 199 GLU A O 1
ATOM 1719 N N . SER A 1 200 ? -14.849 4.306 1.615 1.00 92.69 200 SER A N 1
ATOM 1720 C CA . SER A 1 200 ? -14.426 5.682 1.902 1.00 92.69 200 SER A CA 1
ATOM 1721 C C . SER A 1 200 ? -13.371 5.762 3.012 1.00 92.69 200 SER A C 1
ATOM 1723 O O . SER A 1 200 ? -12.692 6.785 3.150 1.00 92.69 200 SER A O 1
ATOM 1725 N N . LEU A 1 201 ? -13.192 4.676 3.769 1.00 94.88 201 LEU A N 1
ATOM 1726 C CA . LEU A 1 201 ? -12.217 4.563 4.844 1.00 94.88 201 LEU A CA 1
ATOM 1727 C C . LEU A 1 201 ? -10.838 4.128 4.327 1.00 94.88 201 LEU A C 1
ATOM 1729 O O . LEU A 1 201 ? -10.690 3.468 3.297 1.00 94.88 201 LEU A O 1
ATOM 1733 N N . ASP A 1 202 ? -9.789 4.477 5.070 1.00 94.88 202 ASP A N 1
ATOM 1734 C CA . ASP A 1 202 ? -8.434 4.058 4.739 1.00 94.88 202 ASP A CA 1
ATOM 1735 C C . ASP A 1 202 ? -8.250 2.536 4.793 1.00 94.88 202 ASP A C 1
ATOM 1737 O O . ASP A 1 202 ? -8.770 1.832 5.663 1.00 94.88 202 ASP A O 1
ATOM 1741 N N . GLY A 1 203 ? -7.445 2.030 3.858 1.00 93.81 203 GLY A N 1
ATOM 1742 C CA . GLY A 1 203 ? -7.221 0.595 3.711 1.00 93.81 203 GLY A CA 1
ATOM 1743 C C . GLY A 1 203 ? -6.633 -0.067 4.960 1.00 93.81 203 GLY A C 1
ATOM 1744 O O . GLY A 1 203 ? -6.954 -1.222 5.230 1.00 93.81 203 GLY A O 1
ATOM 1745 N N . LYS A 1 204 ? -5.837 0.644 5.773 1.00 94.94 204 LYS A N 1
ATOM 1746 C CA . LYS A 1 204 ? -5.306 0.102 7.030 1.00 94.94 204 LYS A CA 1
ATOM 1747 C C . LYS A 1 204 ? -6.432 -0.193 8.017 1.00 94.94 204 LYS A C 1
ATOM 1749 O O . LYS A 1 204 ? -6.436 -1.281 8.590 1.00 94.94 204 LYS A O 1
ATOM 1754 N N . ASN A 1 205 ? -7.372 0.725 8.231 1.00 96.38 205 ASN A N 1
ATOM 1755 C CA . ASN A 1 205 ? -8.514 0.473 9.109 1.00 96.38 205 ASN A CA 1
ATOM 1756 C C . ASN A 1 205 ? -9.408 -0.659 8.578 1.00 96.38 205 ASN A C 1
ATOM 1758 O O . ASN A 1 205 ? -9.746 -1.560 9.348 1.00 96.38 205 ASN A O 1
ATOM 1762 N N . ARG A 1 206 ? -9.699 -0.682 7.270 1.00 95.62 206 ARG A N 1
ATOM 1763 C CA . ARG A 1 206 ? -10.469 -1.767 6.632 1.00 95.62 206 ARG A CA 1
ATOM 1764 C C . ARG A 1 206 ? -9.793 -3.132 6.805 1.00 95.62 206 ARG A C 1
ATOM 1766 O O . ARG A 1 206 ? -10.411 -4.090 7.262 1.00 95.62 206 ARG A O 1
ATOM 1773 N N . TYR A 1 207 ? -8.490 -3.217 6.534 1.00 93.88 207 TYR A N 1
ATOM 1774 C CA . TYR A 1 207 ? -7.703 -4.435 6.743 1.00 93.88 207 TYR A CA 1
ATOM 1775 C C . TYR A 1 207 ? -7.700 -4.862 8.215 1.00 93.88 207 TYR A C 1
ATOM 1777 O O . TYR A 1 207 ? -7.900 -6.030 8.545 1.00 93.88 207 TYR A O 1
ATOM 1785 N N . MET A 1 208 ? -7.524 -3.907 9.128 1.00 94.69 208 MET A N 1
ATOM 1786 C CA . MET A 1 208 ? -7.562 -4.175 10.560 1.00 94.69 208 MET A CA 1
ATOM 1787 C C . MET A 1 208 ? -8.924 -4.710 11.007 1.00 94.69 208 MET A C 1
ATOM 1789 O O . MET A 1 208 ? -8.936 -5.606 11.852 1.00 94.69 208 MET A O 1
ATOM 1793 N N . ALA A 1 209 ? -10.030 -4.227 10.440 1.00 96.06 209 ALA A N 1
ATOM 1794 C CA . ALA A 1 209 ? -11.368 -4.758 10.679 1.00 96.06 209 ALA A CA 1
ATOM 1795 C C . ALA A 1 209 ? -11.482 -6.226 10.239 1.00 96.06 209 ALA A C 1
ATOM 1797 O O . ALA A 1 209 ? -11.901 -7.063 11.042 1.00 96.06 209 ALA A O 1
ATOM 1798 N N . LEU A 1 210 ? -10.990 -6.577 9.043 1.00 94.69 210 LEU A N 1
ATOM 1799 C CA . LEU A 1 210 ? -10.957 -7.972 8.585 1.00 94.69 210 LEU A CA 1
ATOM 1800 C C . LEU A 1 210 ? -10.227 -8.890 9.570 1.00 94.69 210 LEU A C 1
ATOM 1802 O O . LEU A 1 210 ? -10.745 -9.949 9.920 1.00 94.69 210 LEU A O 1
ATOM 1806 N N . ILE A 1 211 ? -9.061 -8.473 10.075 1.00 93.62 211 ILE A N 1
ATOM 1807 C CA . ILE A 1 211 ? -8.324 -9.260 11.074 1.00 93.62 211 ILE A CA 1
ATOM 1808 C C . ILE A 1 211 ? -9.200 -9.553 12.300 1.00 93.62 211 ILE A C 1
ATOM 1810 O O . ILE A 1 211 ? -9.203 -10.679 12.791 1.00 93.62 211 ILE A O 1
ATOM 1814 N N . ARG A 1 212 ? -9.991 -8.586 12.784 1.00 94.19 212 ARG A N 1
ATOM 1815 C CA . ARG A 1 212 ? -10.893 -8.818 13.928 1.00 94.19 212 ARG A CA 1
ATOM 1816 C C . ARG A 1 212 ? -12.037 -9.761 13.574 1.00 94.19 212 ARG A C 1
ATOM 1818 O O . ARG A 1 212 ? -12.367 -10.607 14.399 1.00 94.19 212 ARG A O 1
ATOM 1825 N N . LEU A 1 213 ? -12.606 -9.658 12.374 1.00 94.38 213 LEU A N 1
ATOM 1826 C CA . LEU A 1 213 ? -13.635 -10.594 11.909 1.00 94.38 213 LEU A CA 1
ATOM 1827 C C . LEU A 1 213 ? -13.103 -12.026 11.863 1.00 94.38 213 LEU A C 1
ATOM 1829 O O . LEU A 1 213 ? -13.804 -12.943 12.277 1.00 94.38 213 LEU A O 1
ATOM 1833 N N . ILE A 1 214 ? -11.845 -12.216 11.454 1.00 93.12 214 ILE A N 1
ATOM 1834 C CA . ILE A 1 214 ? -11.179 -13.523 11.501 1.00 93.12 214 ILE A CA 1
ATOM 1835 C C . ILE A 1 214 ? -11.115 -14.050 12.944 1.00 93.12 214 ILE A C 1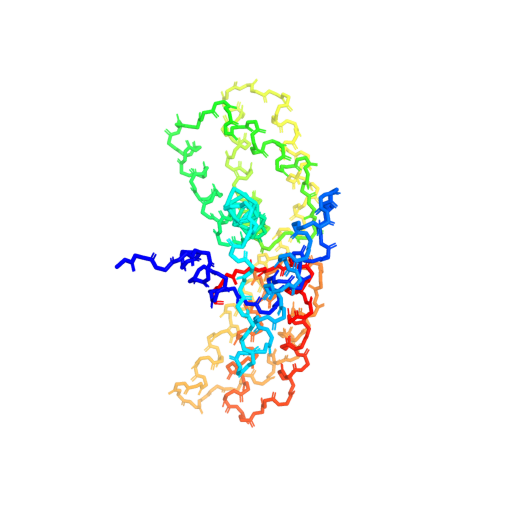
ATOM 1837 O O . ILE A 1 214 ? -11.481 -15.199 13.192 1.00 93.12 214 ILE A O 1
ATOM 1841 N N . PHE A 1 215 ? -10.718 -13.220 13.916 1.00 91.62 215 PHE A N 1
ATOM 1842 C CA . PHE A 1 215 ? -10.717 -13.614 15.333 1.00 91.62 215 PHE A CA 1
ATOM 1843 C C . PHE A 1 215 ? -12.120 -13.943 15.864 1.00 91.62 215 PHE A C 1
ATOM 1845 O O . PHE A 1 215 ? -12.281 -14.940 16.564 1.00 91.62 215 PHE A O 1
ATOM 1852 N N . ILE A 1 216 ? -13.144 -13.163 15.504 1.00 90.88 216 ILE A N 1
ATOM 1853 C CA . ILE A 1 216 ? -14.543 -13.473 15.841 1.00 90.88 216 ILE A CA 1
ATOM 1854 C C . ILE A 1 216 ? -14.942 -14.825 15.230 1.00 90.88 216 ILE A C 1
ATOM 1856 O O . ILE A 1 216 ? -15.505 -15.675 15.923 1.00 90.88 216 ILE A O 1
ATOM 1860 N N . GLY A 1 217 ? -14.589 -15.067 13.966 1.00 90.81 217 GLY A N 1
ATOM 1861 C CA . GLY A 1 217 ? -14.834 -16.336 13.288 1.00 90.81 217 GLY A CA 1
ATOM 1862 C C . GLY A 1 217 ? -14.189 -17.522 14.004 1.00 90.81 217 GLY A C 1
ATOM 1863 O O . GLY A 1 217 ? -14.841 -18.549 14.191 1.00 90.81 217 GLY A O 1
ATOM 1864 N N . PHE A 1 218 ? -12.962 -17.365 14.513 1.00 89.31 218 PHE A N 1
ATOM 1865 C CA . PHE A 1 218 ? -12.314 -18.371 15.361 1.00 89.31 218 PHE A CA 1
ATOM 1866 C C . PHE A 1 218 ? -13.027 -18.570 16.704 1.00 89.31 218 PHE A C 1
ATOM 1868 O O . PHE A 1 218 ? -13.291 -19.715 17.079 1.00 89.31 218 PHE A O 1
ATOM 1875 N N . ASN A 1 219 ? -13.383 -17.487 17.403 1.00 88.00 219 ASN A N 1
ATOM 1876 C CA . ASN A 1 219 ? -14.067 -17.534 18.702 1.00 88.00 219 ASN A CA 1
ATOM 1877 C C . ASN A 1 219 ? -15.395 -18.302 18.627 1.00 88.00 219 ASN A C 1
ATOM 1879 O O . ASN A 1 219 ? -15.723 -19.074 19.528 1.00 88.00 219 ASN A O 1
ATOM 1883 N N . TYR A 1 220 ? -16.152 -18.107 17.544 1.00 88.44 220 TYR A N 1
ATOM 1884 C CA . TYR A 1 220 ? -17.487 -18.685 17.367 1.00 88.44 220 TYR A CA 1
ATOM 1885 C C . TYR A 1 220 ? -17.540 -19.865 16.387 1.00 88.44 220 TYR A C 1
ATOM 1887 O O . TYR A 1 220 ? -18.617 -20.428 16.188 1.00 88.44 220 TYR A O 1
ATOM 1895 N N . ARG A 1 221 ? -16.401 -20.262 15.803 1.00 88.44 221 ARG A N 1
ATOM 1896 C CA . ARG A 1 221 ? -16.277 -21.306 14.767 1.00 88.44 221 ARG A CA 1
ATOM 1897 C C . ARG A 1 221 ? -17.198 -21.074 13.563 1.00 88.44 221 ARG A C 1
ATOM 1899 O O . ARG A 1 221 ? -17.856 -22.001 13.098 1.00 88.44 221 ARG A O 1
ATOM 1906 N N . LYS A 1 222 ? -17.258 -19.829 13.089 1.00 88.06 222 LYS A N 1
ATOM 1907 C CA . LYS A 1 222 ? -18.039 -19.412 11.916 1.00 88.06 222 LYS A CA 1
ATOM 1908 C C . LYS A 1 222 ? -17.112 -18.760 10.908 1.00 88.06 222 LYS A C 1
ATOM 1910 O O . LYS A 1 222 ? -16.605 -17.673 11.163 1.00 88.06 222 LYS A O 1
ATOM 1915 N N . PHE A 1 223 ? -16.888 -19.426 9.784 1.00 89.00 223 PHE A N 1
ATOM 1916 C CA . PHE A 1 223 ? -15.912 -18.979 8.786 1.00 89.00 223 PHE A CA 1
ATOM 1917 C C . PHE A 1 223 ? -16.565 -18.601 7.462 1.00 89.00 223 PHE A C 1
ATOM 1919 O O . PHE A 1 223 ? -15.976 -17.862 6.684 1.00 89.00 223 PHE A O 1
ATOM 1926 N N . GLU A 1 224 ? -17.796 -19.047 7.230 1.00 88.81 224 GLU A N 1
ATOM 1927 C CA . GLU A 1 224 ? -18.564 -18.774 6.021 1.00 88.81 224 GLU A CA 1
ATOM 1928 C C . GLU A 1 224 ? -18.644 -17.269 5.702 1.00 88.81 224 GLU A C 1
ATOM 1930 O O . GLU A 1 224 ? -18.332 -16.914 4.568 1.00 88.81 224 GLU A O 1
ATOM 1935 N N . PRO A 1 225 ? -18.914 -16.351 6.661 1.00 85.88 225 PRO A N 1
ATOM 1936 C CA . PRO A 1 225 ? -18.970 -14.913 6.366 1.00 85.88 225 PRO A CA 1
ATOM 1937 C C . PRO A 1 225 ? -17.625 -14.275 5.979 1.00 85.88 225 PRO A C 1
ATOM 1939 O O . PRO A 1 225 ? -17.592 -13.111 5.571 1.00 85.88 225 PRO A O 1
ATOM 1942 N N . LEU A 1 226 ? -16.509 -14.990 6.169 1.00 91.25 226 LEU A N 1
ATOM 1943 C CA . LEU A 1 226 ? -15.170 -14.516 5.817 1.00 91.25 226 LEU A CA 1
ATOM 1944 C C . LEU A 1 226 ? -14.815 -14.819 4.362 1.00 91.25 226 LEU A C 1
ATOM 1946 O O . LEU A 1 226 ? -13.967 -14.122 3.817 1.00 91.25 226 LEU A O 1
ATOM 1950 N N . ILE A 1 227 ? -15.449 -15.820 3.739 1.00 90.88 227 ILE A N 1
ATOM 1951 C CA . ILE A 1 227 ? -15.145 -16.240 2.362 1.00 90.88 227 ILE A CA 1
ATOM 1952 C C . ILE A 1 227 ? -15.349 -15.062 1.406 1.00 90.88 227 ILE A C 1
ATOM 1954 O O . ILE A 1 227 ? -14.395 -14.640 0.760 1.00 90.88 227 ILE A O 1
ATOM 1958 N N . ASP A 1 228 ? -16.526 -14.434 1.446 1.00 90.50 228 ASP A N 1
ATOM 1959 C CA . ASP A 1 228 ? -16.853 -13.279 0.599 1.00 90.50 228 ASP A CA 1
ATOM 1960 C C . ASP A 1 228 ? -15.868 -12.108 0.791 1.00 90.50 228 ASP A C 1
ATOM 1962 O O . ASP A 1 228 ? -15.578 -11.348 -0.133 1.00 90.50 228 ASP A O 1
ATOM 1966 N N . LYS A 1 229 ? -15.318 -11.961 2.004 1.00 92.19 229 LYS A N 1
ATOM 1967 C CA . LYS A 1 229 ? -14.358 -10.900 2.343 1.00 92.19 229 LYS A CA 1
ATOM 1968 C C . LYS A 1 229 ? -12.967 -11.195 1.788 1.00 92.19 229 LYS A C 1
ATOM 1970 O O . LYS A 1 229 ? -12.278 -10.270 1.360 1.00 92.19 229 LYS A O 1
ATOM 1975 N N . PHE A 1 230 ? -12.558 -12.463 1.778 1.00 90.69 230 PHE A N 1
ATOM 1976 C CA . PHE A 1 230 ? -11.325 -12.890 1.120 1.00 90.69 230 PHE A CA 1
ATOM 1977 C C . PHE A 1 230 ? -11.434 -12.791 -0.401 1.00 90.69 230 PHE A C 1
ATOM 1979 O O . PHE A 1 230 ? -10.499 -12.297 -1.026 1.00 90.69 230 PHE A O 1
ATOM 1986 N N . ASP A 1 231 ? -12.577 -13.165 -0.976 1.00 90.25 231 ASP A N 1
ATOM 1987 C CA . ASP A 1 231 ? -12.823 -13.044 -2.415 1.00 90.25 231 ASP A CA 1
ATOM 1988 C C . ASP A 1 231 ? -12.762 -11.574 -2.864 1.00 90.25 231 ASP A C 1
ATOM 1990 O O . ASP A 1 231 ? -12.087 -11.246 -3.841 1.00 90.25 231 ASP A O 1
ATOM 1994 N N . TYR A 1 232 ? -13.367 -10.659 -2.095 1.00 90.81 232 TYR A N 1
ATOM 1995 C CA . TYR A 1 232 ? -13.247 -9.216 -2.334 1.00 90.81 232 TYR A CA 1
ATOM 1996 C C . TYR A 1 232 ? -11.788 -8.728 -2.309 1.00 90.81 232 TYR A C 1
ATOM 1998 O O . TYR A 1 232 ? -11.385 -7.914 -3.146 1.00 90.81 232 TYR A O 1
ATOM 2006 N N . LEU A 1 233 ? -10.980 -9.205 -1.355 1.00 88.19 233 LEU A N 1
ATOM 2007 C CA . LEU A 1 233 ? -9.569 -8.825 -1.280 1.00 88.19 233 LEU A CA 1
ATOM 2008 C C . LEU A 1 233 ? -8.749 -9.380 -2.444 1.00 88.19 233 LEU A C 1
ATOM 2010 O O . LEU A 1 233 ? -7.903 -8.656 -2.959 1.00 88.19 233 LEU A O 1
ATOM 2014 N N . ASP A 1 234 ? -8.993 -10.617 -2.879 1.00 86.25 234 ASP A N 1
ATOM 2015 C CA . ASP A 1 234 ? -8.273 -11.201 -4.017 1.00 86.25 234 ASP A CA 1
ATOM 2016 C C . ASP A 1 234 ? -8.521 -10.401 -5.305 1.00 86.25 234 ASP A C 1
ATOM 2018 O O . ASP A 1 234 ? -7.579 -10.089 -6.038 1.00 86.25 234 ASP A O 1
ATOM 2022 N N . GLU A 1 235 ? -9.765 -9.975 -5.545 1.00 88.19 235 GLU A N 1
ATOM 2023 C CA . GLU A 1 235 ? -10.086 -9.060 -6.648 1.00 88.19 235 GLU A CA 1
ATOM 2024 C C . GLU A 1 235 ? -9.424 -7.685 -6.466 1.00 88.19 235 GLU A C 1
ATOM 2026 O O . GLU A 1 235 ? -8.803 -7.162 -7.394 1.00 88.19 235 GLU A O 1
ATOM 2031 N N . SER A 1 236 ? -9.438 -7.136 -5.249 1.00 87.31 236 SER A N 1
ATOM 2032 C CA . SER A 1 236 ? -8.757 -5.869 -4.944 1.00 87.31 236 SER A CA 1
ATOM 2033 C C . SER A 1 236 ? -7.243 -5.939 -5.211 1.00 87.31 236 SER A C 1
ATOM 2035 O O . SER A 1 236 ? -6.653 -4.989 -5.734 1.00 87.31 236 SER A O 1
ATOM 2037 N N . PHE A 1 237 ? -6.595 -7.070 -4.917 1.00 85.06 237 PHE A N 1
ATOM 2038 C CA . PHE A 1 237 ? -5.168 -7.269 -5.183 1.00 85.06 237 PHE A CA 1
ATOM 2039 C C . PHE A 1 237 ? -4.861 -7.395 -6.675 1.00 85.06 237 PHE A C 1
ATOM 2041 O O . PHE A 1 237 ? -3.863 -6.835 -7.133 1.00 85.06 237 PHE A O 1
ATOM 2048 N N . LYS A 1 238 ? -5.727 -8.052 -7.460 1.00 84.19 238 LYS A N 1
ATOM 2049 C CA . LYS A 1 238 ? -5.639 -8.033 -8.936 1.00 84.19 238 LYS A CA 1
ATOM 2050 C C . LYS A 1 238 ? -5.753 -6.609 -9.472 1.00 84.19 238 LYS A C 1
ATOM 2052 O O . LYS A 1 238 ? -5.133 -6.267 -10.485 1.00 84.19 238 LYS A O 1
ATOM 2057 N N . ASP A 1 239 ? -6.480 -5.762 -8.746 1.00 84.69 239 ASP A N 1
ATOM 2058 C CA . ASP A 1 239 ? -6.600 -4.351 -9.055 1.00 84.69 239 ASP A CA 1
ATOM 2059 C C . ASP A 1 239 ? -5.378 -3.507 -8.658 1.00 84.69 239 ASP A C 1
ATOM 2061 O O . ASP A 1 239 ? -5.254 -2.354 -9.082 1.00 84.69 239 ASP A O 1
ATOM 2065 N N . GLY A 1 240 ? -4.423 -4.096 -7.936 1.00 81.19 240 GLY A N 1
ATOM 2066 C CA . GLY A 1 240 ? -3.259 -3.406 -7.396 1.00 81.19 240 GLY A CA 1
ATOM 2067 C C . GLY A 1 240 ? -3.580 -2.547 -6.174 1.00 81.19 240 GLY A C 1
ATOM 2068 O O . GLY A 1 240 ? -2.769 -1.704 -5.787 1.00 81.19 240 GLY A O 1
ATOM 2069 N N . LEU A 1 241 ? -4.761 -2.728 -5.581 1.00 84.44 241 LEU A N 1
ATOM 2070 C CA . LEU A 1 241 ? -5.165 -2.059 -4.355 1.00 84.44 241 LEU A CA 1
ATOM 2071 C C . LEU A 1 241 ? -4.638 -2.846 -3.161 1.00 84.44 241 LEU A C 1
ATOM 2073 O O . LEU A 1 241 ? -4.729 -4.066 -3.126 1.00 84.44 241 LEU A O 1
ATOM 2077 N N . TYR A 1 242 ? -4.109 -2.137 -2.164 1.00 83.88 242 TYR A N 1
ATOM 2078 C CA . TYR A 1 242 ? -3.747 -2.700 -0.853 1.00 83.88 242 TYR A CA 1
ATOM 2079 C C . TYR A 1 242 ? -2.674 -3.802 -0.873 1.00 83.88 242 TYR A C 1
ATOM 2081 O O . TYR A 1 242 ? -2.457 -4.463 0.141 1.00 83.88 242 TYR A O 1
ATOM 2089 N N . TYR A 1 243 ? -1.993 -3.982 -2.004 1.00 87.38 243 TYR A N 1
ATOM 2090 C CA . TYR A 1 243 ? -1.001 -5.028 -2.189 1.00 87.38 243 TYR A CA 1
ATOM 2091 C C . TYR A 1 243 ? 0.207 -4.829 -1.265 1.00 87.38 243 TYR A C 1
ATOM 2093 O O . TYR A 1 243 ? 0.789 -3.750 -1.187 1.00 87.38 243 TYR A O 1
ATOM 2101 N N . SER A 1 244 ? 0.597 -5.908 -0.600 1.00 86.25 244 SER A N 1
ATOM 2102 C CA . SER A 1 244 ? 1.931 -6.155 -0.057 1.00 86.25 244 SER A CA 1
ATOM 2103 C C . SER A 1 244 ? 2.209 -7.637 -0.279 1.00 86.25 244 SER A C 1
ATOM 2105 O O . SER A 1 244 ? 1.283 -8.447 -0.302 1.00 86.25 244 SER A O 1
ATOM 2107 N N . LYS A 1 245 ? 3.477 -8.002 -0.453 1.00 82.50 245 LYS A N 1
ATOM 2108 C CA . LYS A 1 245 ? 3.872 -9.384 -0.751 1.00 82.50 245 LYS A CA 1
ATOM 2109 C C . LYS A 1 245 ? 3.624 -10.383 0.399 1.00 82.50 245 LYS A C 1
ATOM 2111 O O . LYS A 1 245 ? 3.742 -11.589 0.182 1.00 82.50 245 LYS A O 1
ATOM 2116 N N . ARG A 1 246 ? 3.384 -9.894 1.618 1.00 80.56 246 ARG A N 1
ATOM 2117 C CA . ARG A 1 246 ? 3.280 -10.708 2.843 1.00 80.56 246 ARG A CA 1
ATOM 2118 C C . ARG A 1 246 ? 2.011 -11.552 2.941 1.00 80.56 246 ARG A C 1
ATOM 2120 O O . ARG A 1 246 ? 0.960 -11.102 2.443 1.00 80.56 246 ARG A O 1
#

Foldseek 3Di:
DDDQCPVLVVLLLLDALLLLLLCLVPDDDPDVVLNVVSVLSNVCNVCVPDRDDDDSVDDPVSSVVSSVVSVVVLCVLAVVNVVVLLVVLLVCLVVVNDDPVSLVVLLVCLVPDDPPEQPNLSNLVSLVSVLVSCVVVVVVVSNVSSVVSCVVCVVLNVVLVVLVVVLVVLVCQLVCCVPPVPHDSVVCLVVLVVQLPPPNHHNNSNVSSLVSNVSVCVSVVNCVVSVVVVVVVSVCSSVSGPDHSD

Secondary structure (DSSP, 8-state):
-PPTTHHHHHHHTT--HHHHHHHHHH---S-HHHHHHHHHHHHHHH-GGGPPPP-TTS-HHHHHHHHHHHHHHHHHH-HHHHHHHHHHHHHHHHTT---HHHHHHHHHHHHT--SSPTTHHHHHHHHHHHHHHHHHTT-HHHHHHHHHHHHHHHHHHHHHHHHHHHHHHHHHHHHHHHHHS----TTHHHHHHHHHH-TTS-HHHHHHHHHHHHHHHHHHT--HHHHHHHHHHHHHHHTTSS----